Protein AF-A0A1C3P1G4-F1 (afdb_monomer)

pLDDT: mean 72.12, std 21.97, range [31.17, 97.31]

Structure (mmCIF, N/CA/C/O backbone):
data_AF-A0A1C3P1G4-F1
#
_entry.id   AF-A0A1C3P1G4-F1
#
loop_
_atom_site.group_PDB
_atom_site.id
_atom_site.type_symbol
_atom_site.label_atom_id
_atom_site.label_alt_id
_atom_site.label_comp_id
_atom_site.label_asym_id
_atom_site.label_entity_id
_atom_site.label_seq_id
_atom_site.pdbx_PDB_ins_code
_atom_site.Cartn_x
_atom_site.Cartn_y
_atom_site.Cartn_z
_atom_site.occupancy
_atom_site.B_iso_or_equiv
_atom_site.auth_seq_id
_atom_site.auth_comp_id
_atom_site.auth_asym_id
_atom_site.auth_atom_id
_atom_site.pdbx_PDB_model_num
ATOM 1 N N . MET A 1 1 ? 63.362 -55.216 -3.330 1.00 39.47 1 MET A N 1
ATOM 2 C CA . MET A 1 1 ? 64.063 -54.037 -3.881 1.00 39.47 1 MET A CA 1
ATOM 3 C C . MET A 1 1 ? 63.054 -52.915 -4.115 1.00 39.47 1 MET A C 1
ATOM 5 O O . MET A 1 1 ? 62.008 -53.195 -4.673 1.00 39.47 1 MET A O 1
ATOM 9 N N . ARG A 1 2 ? 63.385 -51.721 -3.595 1.00 35.19 2 ARG A N 1
ATOM 10 C CA . ARG A 1 2 ? 62.915 -50.330 -3.837 1.00 35.19 2 ARG A CA 1
ATOM 11 C C . ARG A 1 2 ? 61.659 -50.114 -4.724 1.00 35.19 2 ARG A C 1
ATOM 13 O O . ARG A 1 2 ? 61.660 -50.569 -5.854 1.00 35.19 2 ARG A O 1
ATOM 20 N N . TYR A 1 3 ? 60.538 -49.547 -4.252 1.00 33.91 3 TYR A N 1
ATOM 21 C CA . TYR A 1 3 ? 60.181 -48.158 -3.837 1.00 33.91 3 TYR A CA 1
ATOM 22 C C . TYR A 1 3 ? 59.764 -47.181 -4.973 1.00 33.91 3 TYR A C 1
ATOM 24 O O . TYR A 1 3 ? 60.516 -46.962 -5.913 1.00 33.91 3 TYR A O 1
ATOM 32 N N . VAL A 1 4 ? 58.628 -46.500 -4.715 1.00 37.19 4 VAL A N 1
ATOM 33 C CA . VAL A 1 4 ? 58.072 -45.222 -5.244 1.00 37.19 4 VAL A CA 1
ATOM 34 C C . VAL A 1 4 ? 57.130 -45.236 -6.462 1.00 37.19 4 VAL A C 1
ATOM 36 O O . VAL A 1 4 ? 57.542 -45.516 -7.579 1.00 37.19 4 VAL A O 1
ATOM 39 N N . GLY A 1 5 ? 55.902 -44.717 -6.251 1.00 31.17 5 GLY A N 1
ATOM 40 C CA . GLY A 1 5 ? 55.125 -44.063 -7.316 1.00 31.17 5 GLY A CA 1
ATOM 41 C C . GLY A 1 5 ? 53.633 -43.754 -7.071 1.00 31.17 5 GLY A C 1
ATOM 42 O O . GLY A 1 5 ? 52.819 -44.313 -7.782 1.00 31.17 5 GLY A O 1
ATOM 43 N N . ARG A 1 6 ? 53.300 -42.854 -6.118 1.00 36.88 6 ARG A N 1
ATOM 44 C CA . ARG A 1 6 ? 52.142 -41.895 -6.071 1.00 36.88 6 ARG A CA 1
ATOM 45 C C . ARG A 1 6 ? 50.734 -42.382 -6.511 1.00 36.88 6 ARG A C 1
ATOM 47 O O . ARG A 1 6 ? 50.498 -42.661 -7.672 1.00 36.88 6 ARG A O 1
ATOM 54 N N . VAL A 1 7 ? 49.741 -42.500 -5.618 1.00 36.53 7 VAL A N 1
ATOM 55 C CA . VAL A 1 7 ? 48.816 -41.441 -5.115 1.00 36.53 7 VAL A CA 1
ATOM 56 C C . VAL A 1 7 ? 48.240 -40.516 -6.203 1.00 36.53 7 VAL A C 1
ATOM 58 O O . VAL A 1 7 ? 48.926 -39.578 -6.593 1.00 36.53 7 VAL A O 1
ATOM 61 N N . LEU A 1 8 ? 46.962 -40.704 -6.586 1.00 32.34 8 LEU A N 1
ATOM 62 C CA . LEU A 1 8 ? 45.900 -39.675 -6.502 1.00 32.34 8 LEU A CA 1
ATOM 63 C C . LEU A 1 8 ? 44.522 -40.151 -7.011 1.00 32.34 8 LEU A C 1
ATOM 65 O O . LEU A 1 8 ? 44.404 -40.771 -8.060 1.00 32.34 8 LEU A O 1
ATOM 69 N N . ALA A 1 9 ? 43.506 -39.691 -6.275 1.00 33.59 9 ALA A N 1
ATOM 70 C CA . ALA A 1 9 ? 42.141 -39.358 -6.692 1.00 33.59 9 ALA A CA 1
ATOM 71 C C . ALA A 1 9 ? 41.097 -40.480 -6.847 1.00 33.59 9 ALA A C 1
ATOM 73 O O . ALA A 1 9 ? 40.854 -41.040 -7.912 1.00 33.59 9 ALA A O 1
ATOM 74 N N . ALA A 1 10 ? 40.352 -40.660 -5.754 1.00 35.69 10 ALA A N 1
ATOM 75 C CA . ALA A 1 10 ? 38.966 -41.094 -5.767 1.00 35.69 10 ALA A CA 1
ATOM 76 C C . ALA A 1 10 ? 38.063 -40.043 -6.443 1.00 35.69 10 ALA A C 1
ATOM 78 O O . ALA A 1 10 ? 38.115 -38.862 -6.104 1.00 35.69 10 ALA A O 1
ATOM 79 N N . ALA A 1 11 ? 37.176 -40.496 -7.329 1.00 35.72 11 ALA A N 1
ATOM 80 C CA . ALA A 1 11 ? 35.966 -39.780 -7.723 1.00 35.72 11 ALA A CA 1
ATOM 81 C C . ALA A 1 11 ? 34.843 -40.801 -7.961 1.00 35.72 11 ALA A C 1
ATOM 83 O O . ALA A 1 11 ? 34.596 -41.253 -9.077 1.00 35.72 11 ALA A O 1
ATOM 84 N N . ALA A 1 12 ? 34.175 -41.197 -6.877 1.00 35.56 12 ALA A N 1
ATOM 85 C CA . ALA A 1 12 ? 32.941 -41.970 -6.922 1.00 35.56 12 ALA A CA 1
ATOM 86 C C . ALA A 1 12 ? 31.783 -41.045 -7.337 1.00 35.56 12 ALA A C 1
ATOM 88 O O . ALA A 1 12 ? 31.160 -40.384 -6.508 1.00 35.56 12 ALA A O 1
ATOM 89 N N . GLY A 1 13 ? 31.519 -40.966 -8.641 1.00 33.62 13 GLY A N 1
ATOM 90 C CA . GLY A 1 13 ? 30.340 -40.309 -9.200 1.00 33.62 13 GLY A CA 1
ATOM 91 C C . GLY A 1 13 ? 29.171 -41.286 -9.299 1.00 33.62 13 GLY A C 1
ATOM 92 O O . GLY A 1 13 ? 29.120 -42.111 -10.207 1.00 33.62 13 GLY A O 1
ATOM 93 N N . VAL A 1 14 ? 28.224 -41.184 -8.366 1.00 41.72 14 VAL A N 1
ATOM 94 C CA . VAL A 1 14 ? 26.933 -41.891 -8.368 1.00 41.72 14 VAL A CA 1
ATOM 95 C C . VAL A 1 14 ? 26.131 -41.468 -9.605 1.00 41.72 14 VAL A C 1
ATOM 97 O O . VAL A 1 14 ? 25.480 -40.427 -9.610 1.00 41.72 14 VAL A O 1
ATOM 100 N N . GLY A 1 15 ? 26.213 -42.266 -10.672 1.00 35.97 15 GLY A N 1
ATOM 101 C CA . GLY A 1 15 ? 25.585 -41.979 -11.968 1.00 35.97 15 GLY A CA 1
ATOM 102 C C . GLY A 1 15 ? 24.688 -43.081 -12.541 1.00 35.97 15 GLY A C 1
ATOM 103 O O . GLY A 1 15 ? 24.162 -42.899 -13.630 1.00 35.97 15 GLY A O 1
ATOM 104 N N . ALA A 1 16 ? 24.470 -44.213 -11.861 1.00 36.12 16 ALA A N 1
ATOM 105 C CA . ALA A 1 16 ? 23.868 -45.387 -12.519 1.00 36.12 16 ALA A CA 1
ATOM 106 C C . ALA A 1 16 ? 22.812 -46.156 -11.695 1.00 36.12 16 ALA A C 1
ATOM 108 O O . ALA A 1 16 ? 22.614 -47.346 -11.905 1.00 36.12 16 ALA A O 1
ATOM 109 N N . GLY A 1 17 ? 22.119 -45.499 -10.756 1.00 32.50 17 GLY A N 1
ATOM 110 C CA . GLY A 1 17 ? 21.245 -46.180 -9.784 1.00 32.50 17 GLY A CA 1
ATOM 111 C C . GLY A 1 17 ? 19.723 -46.052 -9.951 1.00 32.50 17 GLY A C 1
ATOM 112 O O . GLY A 1 17 ? 19.011 -46.538 -9.082 1.00 32.50 17 GLY A O 1
ATOM 113 N N . VAL A 1 18 ? 19.187 -45.393 -10.991 1.00 40.47 18 VAL A N 1
ATOM 114 C CA . VAL A 1 18 ? 17.725 -45.107 -11.068 1.00 40.47 18 VAL A CA 1
ATOM 115 C C . VAL A 1 18 ? 17.006 -45.785 -12.247 1.00 40.47 18 VAL A C 1
ATOM 117 O O . VAL A 1 18 ? 15.780 -45.778 -12.310 1.00 40.47 18 VAL A O 1
ATOM 120 N N . VAL A 1 19 ? 17.712 -46.453 -13.165 1.00 42.59 19 VAL A N 1
ATOM 121 C CA . VAL A 1 19 ? 17.081 -46.942 -14.412 1.00 42.59 19 VAL A CA 1
ATOM 122 C C . VAL A 1 19 ? 16.554 -48.391 -14.340 1.00 42.59 19 VAL A C 1
ATOM 124 O O . VAL A 1 19 ? 15.746 -48.782 -15.173 1.00 42.59 19 VAL A O 1
ATOM 127 N N . ALA A 1 20 ? 16.879 -49.184 -13.315 1.00 35.16 20 ALA A N 1
ATOM 128 C CA . ALA A 1 20 ? 16.565 -50.626 -13.305 1.00 35.16 20 ALA A CA 1
ATOM 129 C C . ALA A 1 20 ? 15.409 -51.068 -12.374 1.00 35.16 20 ALA A C 1
ATOM 131 O O . ALA A 1 20 ? 15.357 -52.226 -11.975 1.00 35.16 20 ALA A O 1
ATOM 132 N N . GLY A 1 21 ? 14.475 -50.178 -12.011 1.00 34.69 21 GLY A N 1
ATOM 133 C CA . GLY A 1 21 ? 13.357 -50.503 -11.101 1.00 34.69 21 GLY A CA 1
ATOM 134 C C . GLY A 1 21 ? 11.951 -50.510 -11.718 1.00 34.69 21 GLY A C 1
ATOM 135 O O . GLY A 1 21 ? 10.983 -50.799 -11.020 1.00 34.69 21 GLY A O 1
ATOM 136 N N . LEU A 1 22 ? 11.798 -50.166 -13.002 1.00 38.91 22 LEU A N 1
ATOM 137 C CA . LEU A 1 22 ? 10.490 -49.819 -13.590 1.00 38.91 22 LEU A CA 1
ATOM 138 C C . LEU A 1 22 ? 9.849 -50.897 -14.477 1.00 38.91 22 LEU A C 1
ATOM 140 O O . LEU A 1 22 ? 8.812 -50.645 -15.087 1.00 38.91 22 LEU A O 1
ATOM 144 N N . LEU A 1 23 ? 10.409 -52.108 -14.527 1.00 46.19 23 LEU A N 1
ATOM 145 C CA . LEU A 1 23 ? 9.920 -53.178 -15.407 1.00 46.19 23 LEU A CA 1
ATOM 146 C C . LEU A 1 23 ? 9.542 -54.469 -14.670 1.00 46.19 23 LEU A C 1
ATOM 148 O O . LEU A 1 23 ? 9.856 -55.557 -15.133 1.00 46.19 23 LEU A O 1
ATOM 152 N N . ALA A 1 24 ? 8.810 -54.368 -13.556 1.00 48.16 24 ALA A N 1
ATOM 153 C CA . ALA A 1 24 ? 8.007 -55.487 -13.053 1.00 48.16 24 ALA A CA 1
ATOM 154 C C . ALA A 1 24 ? 6.978 -55.036 -12.000 1.00 48.16 24 ALA A C 1
ATOM 156 O O . ALA A 1 24 ? 7.352 -54.915 -10.838 1.00 48.16 24 ALA A O 1
ATOM 157 N N . ARG A 1 25 ? 5.696 -54.836 -12.383 1.00 43.91 25 ARG A N 1
ATOM 158 C CA . ARG A 1 25 ? 4.447 -55.217 -11.647 1.00 43.91 25 ARG A CA 1
ATOM 159 C C . ARG A 1 25 ? 3.172 -54.465 -12.119 1.00 43.91 25 ARG A C 1
ATOM 161 O O . ARG A 1 25 ? 3.282 -53.496 -12.861 1.00 43.91 25 ARG A O 1
ATOM 168 N N . PRO A 1 26 ? 1.952 -54.991 -11.839 1.00 39.44 26 PRO A N 1
ATOM 169 C CA . PRO A 1 26 ? 1.025 -55.405 -12.896 1.00 39.44 26 PRO A CA 1
ATOM 170 C C . PRO A 1 26 ? -0.224 -54.516 -13.099 1.00 39.44 26 PRO A C 1
ATOM 172 O O . PRO A 1 26 ? -0.504 -53.552 -12.391 1.00 39.44 26 PRO A O 1
ATOM 175 N N . ARG A 1 27 ? -1.005 -54.925 -14.105 1.00 47.16 27 ARG A N 1
ATOM 176 C CA . ARG A 1 27 ? -2.087 -54.272 -14.870 1.00 47.16 27 ARG A CA 1
ATOM 177 C C . ARG A 1 27 ? -3.351 -53.775 -14.123 1.00 47.16 27 ARG A C 1
ATOM 179 O O . ARG A 1 27 ? -4.397 -53.666 -14.756 1.00 47.16 27 ARG A O 1
ATOM 186 N N . ARG A 1 28 ? -3.308 -53.411 -12.834 1.00 44.16 28 ARG A N 1
ATOM 187 C CA . ARG A 1 28 ? -4.489 -52.864 -12.105 1.00 44.16 28 ARG A CA 1
ATOM 188 C C . ARG A 1 28 ? -4.490 -51.345 -11.867 1.00 44.16 28 ARG A C 1
ATOM 190 O O . ARG A 1 28 ? -5.451 -50.825 -11.312 1.00 44.16 28 ARG A O 1
ATOM 197 N N . ILE A 1 29 ? -3.496 -50.604 -12.363 1.00 42.16 29 ILE A N 1
ATOM 198 C CA . ILE A 1 29 ? -3.408 -49.134 -12.218 1.00 42.16 29 ILE A CA 1
ATOM 199 C C . ILE A 1 29 ? -3.533 -48.456 -13.593 1.00 42.16 29 ILE A C 1
ATOM 201 O O . ILE A 1 29 ? -2.647 -47.743 -14.046 1.00 42.16 29 ILE A O 1
ATOM 205 N N . ARG A 1 30 ? -4.633 -48.709 -14.315 1.00 44.31 30 ARG A N 1
ATOM 206 C CA . ARG A 1 30 ? -4.949 -48.003 -15.579 1.00 44.31 30 ARG A CA 1
ATOM 207 C C . ARG A 1 30 ? -6.133 -47.031 -15.485 1.00 44.31 30 ARG A C 1
ATOM 209 O O . ARG A 1 30 ? -6.437 -46.370 -16.465 1.00 44.31 30 ARG A O 1
ATOM 216 N N . ARG A 1 31 ? -6.746 -46.858 -14.305 1.00 44.47 31 ARG A N 1
ATOM 217 C CA . ARG A 1 31 ? -7.828 -45.871 -14.066 1.00 44.47 31 ARG A CA 1
ATOM 218 C C . ARG A 1 31 ? -7.414 -44.615 -13.276 1.00 44.47 31 ARG A C 1
ATOM 220 O O . ARG A 1 31 ? -8.273 -43.859 -12.846 1.00 44.47 31 ARG A O 1
ATOM 227 N N . ARG A 1 32 ? -6.115 -44.340 -13.099 1.00 39.25 32 ARG A N 1
ATOM 228 C CA . ARG A 1 32 ? -5.620 -43.118 -12.418 1.00 39.25 32 ARG A CA 1
ATOM 229 C C . ARG A 1 32 ? -4.477 -42.409 -13.158 1.00 39.25 32 ARG A C 1
ATOM 231 O O . ARG A 1 32 ? -3.547 -41.911 -12.539 1.00 39.25 32 ARG A O 1
ATOM 238 N N . ILE A 1 33 ? -4.551 -42.328 -14.487 1.00 42.44 33 ILE A N 1
ATOM 239 C CA . ILE A 1 33 ? -3.657 -41.470 -15.293 1.00 42.44 33 ILE A CA 1
ATOM 240 C C . ILE A 1 33 ? -4.510 -40.549 -16.179 1.00 42.44 33 ILE A C 1
ATOM 242 O O . ILE A 1 33 ? -4.373 -40.505 -17.392 1.00 42.44 33 ILE A O 1
ATOM 246 N N . GLY A 1 34 ? -5.445 -39.842 -15.540 1.00 46.41 34 GLY A N 1
ATOM 247 C CA . GLY A 1 34 ? -6.190 -38.719 -16.125 1.00 46.41 34 GLY A CA 1
ATOM 248 C C . GLY A 1 34 ? -5.927 -37.380 -15.423 1.00 46.41 34 GLY A C 1
ATOM 249 O O . GLY A 1 34 ? -6.443 -36.361 -15.848 1.00 46.41 34 GLY A O 1
ATOM 250 N N . LEU A 1 35 ? -5.115 -37.351 -14.357 1.00 44.84 35 LEU A N 1
ATOM 251 C CA . LEU A 1 35 ? -4.942 -36.171 -13.491 1.00 44.84 35 LEU A CA 1
ATOM 252 C C . LEU A 1 35 ? -3.477 -35.925 -13.094 1.00 44.84 35 LEU A C 1
ATOM 254 O O . LEU A 1 35 ? -3.173 -35.563 -11.959 1.00 44.84 35 LEU A O 1
ATOM 258 N N . VAL A 1 36 ? -2.540 -36.140 -14.022 1.00 42.06 36 VAL A N 1
ATOM 259 C CA . VAL A 1 36 ? -1.112 -35.808 -13.810 1.00 42.06 36 VAL A CA 1
ATOM 260 C C . VAL A 1 36 ? -0.557 -34.872 -14.896 1.00 42.06 36 VAL A C 1
ATOM 262 O O . VAL A 1 36 ? 0.594 -34.454 -14.823 1.00 42.06 36 VAL A O 1
ATOM 265 N N . ARG A 1 37 ? -1.379 -34.421 -15.856 1.00 39.34 37 ARG A N 1
ATOM 266 C CA . ARG A 1 37 ? -0.927 -33.493 -16.910 1.00 39.34 37 ARG A CA 1
ATOM 267 C C . ARG A 1 37 ? -1.043 -32.001 -16.556 1.00 39.34 37 ARG A C 1
ATOM 269 O O . ARG A 1 37 ? -0.372 -31.194 -17.181 1.00 39.34 37 ARG A O 1
ATOM 276 N N . GLU A 1 38 ? -1.752 -31.642 -15.484 1.00 41.12 38 GLU A N 1
ATOM 277 C CA . GLU A 1 38 ? -1.891 -30.239 -15.032 1.00 41.12 38 GLU A CA 1
ATOM 278 C C . GLU A 1 38 ? -1.126 -29.890 -13.746 1.00 41.12 38 GLU A C 1
ATOM 280 O O . GLU A 1 38 ? -1.119 -28.741 -13.305 1.00 41.12 38 GLU A O 1
ATOM 285 N N . ARG A 1 39 ? -0.413 -30.846 -13.138 1.00 38.09 39 ARG A N 1
ATOM 286 C CA . ARG A 1 39 ? 0.228 -30.633 -11.825 1.00 38.09 39 ARG A CA 1
ATOM 287 C C . ARG A 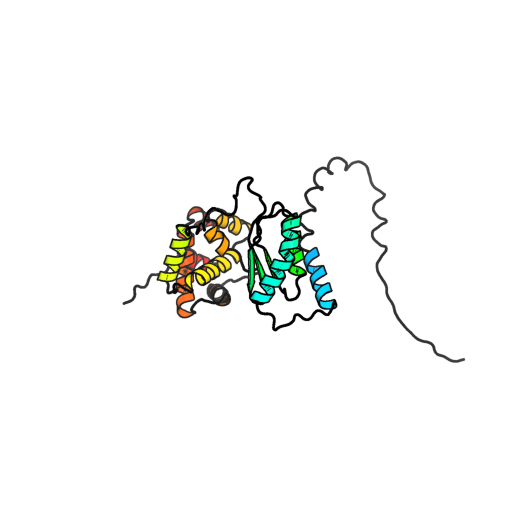1 39 ? 1.753 -30.452 -11.866 1.00 38.09 39 ARG A C 1
ATOM 289 O O . ARG A 1 39 ? 2.366 -30.245 -10.823 1.00 38.09 39 ARG A O 1
ATOM 296 N N . VAL A 1 40 ? 2.368 -30.433 -13.054 1.00 39.53 40 VAL A N 1
ATOM 297 C CA . VAL A 1 40 ? 3.827 -30.225 -13.225 1.00 39.53 40 VAL A CA 1
ATOM 298 C C . VAL A 1 40 ? 4.186 -28.805 -13.712 1.00 39.53 40 VAL A C 1
ATOM 300 O O . VAL A 1 40 ? 5.313 -28.354 -13.516 1.00 39.53 40 VAL A O 1
ATOM 303 N N . GLY A 1 41 ? 3.223 -28.018 -14.210 1.00 36.78 41 GLY A N 1
ATOM 304 C CA . GLY A 1 41 ? 3.466 -26.647 -14.701 1.00 36.78 41 GLY A CA 1
ATOM 305 C C . GLY A 1 41 ? 3.740 -25.582 -13.624 1.00 36.78 41 GLY A C 1
ATOM 306 O O . GLY A 1 41 ? 4.216 -24.492 -13.936 1.00 36.78 41 GLY A O 1
ATOM 307 N N . ARG A 1 42 ? 3.481 -25.872 -12.339 1.00 42.47 42 ARG A N 1
ATOM 308 C CA . ARG A 1 42 ? 3.586 -24.872 -11.253 1.00 42.47 42 ARG A CA 1
ATOM 309 C C . ARG A 1 42 ? 4.835 -24.988 -10.376 1.00 42.47 42 ARG A C 1
ATOM 311 O O . ARG A 1 42 ? 5.100 -24.075 -9.605 1.00 42.47 42 ARG A O 1
ATOM 318 N N . ARG A 1 43 ? 5.647 -26.047 -10.506 1.00 36.25 43 ARG A N 1
ATOM 319 C CA . ARG A 1 43 ? 6.805 -26.279 -9.611 1.00 36.25 43 ARG A CA 1
ATOM 320 C C . ARG A 1 43 ? 8.185 -26.064 -10.247 1.00 36.25 43 ARG A C 1
ATOM 322 O O . ARG A 1 43 ? 9.177 -26.035 -9.529 1.00 36.25 43 ARG A O 1
ATOM 329 N N . PHE A 1 44 ? 8.261 -25.824 -11.559 1.00 37.00 44 PHE A N 1
ATOM 330 C CA . PHE A 1 44 ? 9.536 -25.610 -12.268 1.00 37.00 44 PHE A CA 1
ATOM 331 C C . PHE A 1 44 ? 9.959 -24.139 -12.447 1.00 37.00 44 PHE A C 1
ATOM 333 O O . PHE A 1 44 ? 11.107 -23.883 -12.814 1.00 37.00 44 PHE A O 1
ATOM 340 N N . ARG A 1 45 ? 9.097 -23.157 -12.135 1.00 45.69 45 ARG A N 1
ATOM 341 C CA . ARG A 1 45 ? 9.432 -21.723 -12.289 1.00 45.69 45 ARG A CA 1
ATOM 342 C C . ARG A 1 45 ? 10.324 -21.156 -11.175 1.00 45.69 45 ARG A C 1
ATOM 344 O O . ARG A 1 45 ? 11.045 -20.198 -11.413 1.00 45.69 45 ARG A O 1
ATOM 351 N N . TYR A 1 46 ? 10.383 -21.799 -10.008 1.00 35.56 46 TYR A N 1
ATOM 352 C CA . TYR A 1 46 ? 11.209 -21.333 -8.883 1.00 35.56 46 TYR A CA 1
ATOM 353 C C . TYR A 1 46 ? 12.654 -21.876 -8.902 1.00 35.56 46 TYR A C 1
ATOM 355 O O . TYR A 1 46 ? 13.576 -21.239 -8.400 1.00 35.56 46 TYR A O 1
ATOM 363 N N . LEU A 1 47 ? 12.892 -23.031 -9.535 1.00 37.47 47 LEU A N 1
ATOM 364 C CA . LEU A 1 47 ? 14.219 -23.665 -9.574 1.00 37.47 47 LEU A CA 1
ATOM 365 C C . LEU A 1 47 ? 15.082 -23.241 -10.774 1.00 37.47 47 LEU A C 1
ATOM 367 O O . LEU A 1 47 ? 16.306 -23.341 -10.707 1.00 37.47 47 LEU A O 1
ATOM 371 N N . ARG A 1 48 ? 14.488 -22.704 -11.850 1.00 41.19 48 ARG A N 1
ATOM 372 C CA . ARG A 1 48 ? 15.239 -22.345 -13.070 1.00 41.19 48 ARG A CA 1
ATOM 373 C C . ARG A 1 48 ? 15.917 -20.967 -13.005 1.00 41.19 48 ARG A C 1
ATOM 375 O O . ARG A 1 48 ? 16.975 -20.799 -13.607 1.00 41.19 48 ARG A O 1
ATOM 382 N N . GLY A 1 49 ? 15.381 -20.020 -12.227 1.00 38.22 49 GLY A N 1
ATOM 383 C CA . GLY A 1 49 ? 16.000 -18.701 -12.007 1.00 38.22 49 GLY A CA 1
ATOM 384 C C . GLY A 1 49 ? 17.233 -18.744 -11.091 1.00 38.22 49 GLY A C 1
ATOM 385 O O . GLY A 1 49 ? 18.200 -18.013 -11.302 1.00 38.22 49 GLY A O 1
ATOM 386 N N . ARG A 1 50 ? 17.256 -19.672 -10.121 1.00 41.19 50 ARG A N 1
ATOM 387 C CA . ARG A 1 50 ? 18.360 -19.822 -9.153 1.00 41.19 50 ARG A CA 1
ATOM 388 C C . ARG A 1 50 ? 19.628 -20.434 -9.768 1.00 41.19 50 ARG A C 1
ATOM 390 O O . ARG A 1 50 ? 20.722 -20.154 -9.296 1.00 41.19 50 ARG A O 1
ATOM 397 N N . LEU A 1 51 ? 19.498 -21.202 -10.854 1.00 41.09 51 LEU A N 1
ATOM 398 C CA . LEU A 1 51 ? 20.622 -21.874 -11.526 1.00 41.09 51 LEU A CA 1
ATOM 399 C C . LEU A 1 51 ? 21.307 -21.042 -12.630 1.00 41.09 51 LEU A C 1
ATOM 401 O O . LEU A 1 51 ? 22.357 -21.448 -13.121 1.00 41.09 51 LEU A O 1
ATOM 405 N N . ARG A 1 52 ? 20.782 -19.865 -13.009 1.00 48.69 52 ARG A N 1
ATOM 406 C CA . ARG A 1 52 ? 21.433 -18.981 -14.007 1.00 48.69 52 ARG A CA 1
ATOM 407 C C . ARG A 1 52 ? 22.133 -17.757 -13.416 1.00 48.69 52 ARG A C 1
ATOM 409 O O . ARG A 1 52 ? 23.163 -17.362 -13.951 1.00 48.69 52 ARG A O 1
ATOM 416 N N . GLY A 1 53 ? 21.693 -17.254 -12.259 1.00 39.47 53 GLY A N 1
ATOM 417 C CA . GLY A 1 53 ? 22.424 -16.212 -11.515 1.00 39.47 53 GLY A CA 1
ATOM 418 C C . GLY A 1 53 ? 23.789 -16.668 -10.970 1.00 39.47 53 GLY A C 1
ATOM 419 O O . GLY A 1 53 ? 24.645 -15.842 -10.666 1.00 39.47 53 GLY A O 1
ATOM 420 N N . VAL A 1 54 ? 24.016 -17.984 -10.879 1.00 47.56 54 VAL A N 1
ATOM 421 C CA . VAL A 1 54 ? 25.329 -18.577 -10.567 1.00 47.56 54 VAL A CA 1
ATOM 422 C C . VAL A 1 54 ? 26.242 -18.573 -11.799 1.00 47.56 54 VAL A C 1
ATOM 424 O O . VAL A 1 54 ? 27.438 -18.345 -11.674 1.00 47.56 54 VAL A O 1
ATOM 427 N N . ARG A 1 55 ? 25.682 -18.732 -13.007 1.00 44.41 55 ARG A N 1
ATOM 428 C CA . ARG A 1 55 ? 26.449 -18.696 -14.262 1.00 44.41 55 ARG A CA 1
ATOM 429 C C . ARG A 1 55 ? 26.950 -17.292 -14.614 1.00 44.41 55 ARG A C 1
ATOM 431 O O . ARG A 1 55 ? 28.050 -17.183 -15.135 1.00 44.41 55 ARG A O 1
ATOM 438 N N . TYR A 1 56 ? 26.202 -16.239 -14.275 1.00 40.62 56 TYR A N 1
ATOM 439 C CA . TYR A 1 56 ? 26.654 -14.853 -14.473 1.00 40.62 56 TYR A CA 1
ATOM 440 C C . TYR A 1 56 ? 27.760 -14.453 -13.476 1.00 40.62 56 TYR A C 1
ATOM 442 O O . TYR A 1 56 ? 28.734 -13.814 -13.856 1.00 40.62 56 TYR A O 1
ATOM 450 N N . ARG A 1 57 ? 27.689 -14.945 -12.225 1.00 48.50 57 ARG A N 1
ATOM 451 C CA . ARG A 1 57 ? 28.751 -14.774 -11.210 1.00 48.50 57 ARG A CA 1
ATOM 452 C C . ARG A 1 57 ? 30.048 -15.527 -11.521 1.00 48.50 57 ARG A C 1
ATOM 454 O O . ARG A 1 57 ? 31.097 -15.138 -11.029 1.00 48.50 57 ARG A O 1
ATOM 461 N N . LEU A 1 58 ? 29.982 -16.575 -12.341 1.00 47.16 58 LEU A N 1
ATOM 462 C CA . LEU A 1 58 ? 31.154 -17.322 -12.811 1.00 47.16 58 LEU A CA 1
ATOM 463 C C . LEU A 1 58 ? 31.700 -16.803 -14.156 1.00 47.16 58 LEU A C 1
ATOM 465 O O . LEU A 1 58 ? 32.757 -17.250 -14.583 1.00 47.16 58 LEU A O 1
ATOM 469 N N . GLY A 1 59 ? 30.997 -15.876 -14.820 1.00 50.00 59 GLY A N 1
ATOM 470 C CA . GLY A 1 59 ? 31.327 -15.380 -16.162 1.00 50.00 59 GLY A CA 1
ATOM 471 C C . GLY A 1 59 ? 32.080 -14.046 -16.225 1.00 50.00 59 GLY A C 1
ATOM 472 O O . GLY A 1 59 ? 32.341 -13.573 -17.324 1.00 50.00 59 GLY A O 1
ATOM 473 N N . GLY A 1 60 ? 32.425 -13.427 -15.091 1.00 41.97 60 GLY A N 1
ATOM 474 C CA . GLY A 1 60 ? 33.371 -12.300 -15.059 1.00 41.97 60 GLY A CA 1
ATOM 475 C C . GLY A 1 60 ? 32.864 -10.931 -15.540 1.00 41.97 60 GLY A C 1
ATOM 476 O O . GLY A 1 60 ? 33.678 -10.041 -15.759 1.00 41.97 60 GLY A O 1
ATOM 477 N N . GLY A 1 61 ? 31.554 -10.712 -15.674 1.00 47.06 61 GLY A N 1
ATOM 478 C CA . GLY A 1 61 ? 31.014 -9.383 -15.982 1.00 47.06 61 GLY A CA 1
ATOM 479 C C . GLY A 1 61 ? 30.839 -8.541 -14.719 1.00 47.06 61 GLY A C 1
ATOM 480 O O . GLY A 1 61 ? 29.776 -8.602 -14.102 1.00 47.06 61 GLY A O 1
ATOM 481 N N . ARG A 1 62 ? 31.860 -7.773 -14.314 1.00 48.22 62 ARG A N 1
ATOM 482 C CA . ARG A 1 62 ? 31.659 -6.672 -13.357 1.00 48.22 62 ARG A CA 1
ATOM 483 C C . ARG A 1 62 ? 30.798 -5.593 -14.043 1.00 48.22 62 ARG A C 1
ATOM 485 O O . ARG A 1 62 ? 31.157 -5.202 -15.153 1.00 48.22 62 ARG A O 1
ATOM 492 N N . PRO A 1 63 ? 29.672 -5.158 -13.448 1.00 54.25 63 PRO A N 1
ATOM 493 C CA . PRO A 1 63 ? 28.940 -3.985 -13.916 1.00 54.25 63 PRO A CA 1
ATOM 494 C C . PRO A 1 63 ? 29.849 -2.759 -13.832 1.00 54.25 63 PRO A C 1
ATOM 496 O O . PRO A 1 63 ? 30.685 -2.677 -12.934 1.00 54.25 63 PRO A O 1
ATOM 499 N N . ASP A 1 64 ? 29.689 -1.840 -14.774 1.00 57.84 64 ASP A N 1
ATOM 500 C CA . ASP A 1 64 ? 30.308 -0.523 -14.704 1.00 57.84 64 ASP A CA 1
ATOM 501 C C . ASP A 1 64 ? 29.530 0.305 -13.660 1.00 57.84 64 ASP A C 1
ATOM 503 O O . ASP A 1 64 ? 28.338 0.553 -13.880 1.00 57.84 64 ASP A O 1
ATOM 507 N N . PRO A 1 65 ? 30.131 0.631 -12.498 1.00 59.34 65 PRO A N 1
ATOM 508 C CA . PRO A 1 65 ? 29.439 1.284 -11.387 1.00 59.34 65 PRO A CA 1
ATOM 509 C C . PRO A 1 65 ? 29.057 2.743 -11.678 1.00 59.34 65 PRO A C 1
ATOM 511 O O . PRO A 1 65 ? 28.303 3.322 -10.905 1.00 59.34 65 PRO A O 1
ATOM 514 N N . ASP A 1 66 ? 29.535 3.319 -12.786 1.00 60.78 66 ASP A N 1
ATOM 515 C CA . ASP A 1 66 ? 29.330 4.733 -13.125 1.00 60.78 66 ASP A CA 1
ATOM 516 C C . ASP A 1 66 ? 28.170 4.971 -14.116 1.00 60.78 66 ASP A C 1
ATOM 518 O O . ASP A 1 66 ? 27.975 6.082 -14.614 1.00 60.78 66 ASP A O 1
ATOM 522 N N . VAL A 1 67 ? 27.372 3.945 -14.438 1.00 75.00 67 VAL A N 1
ATOM 523 C CA . VAL A 1 67 ? 26.231 4.104 -15.356 1.00 75.00 67 VAL A CA 1
ATOM 524 C C . VAL A 1 67 ? 25.035 4.696 -14.616 1.00 75.00 67 VAL A C 1
ATOM 526 O O . VAL A 1 67 ? 24.420 4.029 -13.790 1.00 75.00 67 VAL A O 1
ATOM 529 N N . THR A 1 68 ? 24.661 5.924 -14.976 1.00 79.44 68 THR A N 1
ATOM 530 C CA . THR A 1 68 ? 23.461 6.584 -14.450 1.00 79.44 68 THR A CA 1
ATOM 531 C C . THR A 1 68 ? 22.180 5.861 -14.870 1.00 79.44 68 THR A C 1
ATOM 533 O O . THR A 1 68 ? 22.109 5.225 -15.930 1.00 79.44 68 THR A O 1
ATOM 536 N N . ASP A 1 69 ? 21.137 5.987 -14.050 1.00 81.06 69 ASP A N 1
ATOM 537 C CA . ASP A 1 69 ? 19.852 5.322 -14.279 1.00 81.06 69 ASP A CA 1
ATOM 538 C C . ASP A 1 69 ? 19.224 5.698 -15.633 1.00 81.06 69 ASP A C 1
ATOM 540 O O . ASP A 1 69 ? 18.671 4.832 -16.309 1.00 81.06 69 ASP A O 1
ATOM 544 N N . ASP A 1 70 ? 19.395 6.933 -16.109 1.00 80.06 70 ASP A N 1
ATOM 545 C CA . ASP A 1 70 ? 18.895 7.356 -17.425 1.00 80.06 70 ASP A CA 1
ATOM 546 C C . ASP A 1 70 ? 19.569 6.603 -18.579 1.00 80.06 70 ASP A C 1
ATOM 548 O O . ASP A 1 70 ? 18.898 6.088 -19.479 1.00 80.06 70 ASP A O 1
ATOM 552 N N . VAL A 1 71 ? 20.898 6.460 -18.526 1.00 87.25 71 VAL A N 1
ATOM 553 C CA . VAL A 1 71 ? 21.671 5.717 -19.535 1.00 87.25 71 VAL A CA 1
ATOM 554 C C . VAL A 1 71 ? 21.298 4.238 -19.506 1.00 87.25 71 VAL A C 1
ATOM 556 O O . VAL A 1 71 ? 21.190 3.587 -20.553 1.00 87.25 71 VAL A O 1
ATOM 559 N N . LEU A 1 72 ? 21.079 3.691 -18.310 1.00 86.75 72 LEU A N 1
ATOM 560 C CA . LEU A 1 72 ? 20.636 2.317 -18.151 1.00 86.75 72 LEU A CA 1
ATOM 561 C C . LEU A 1 72 ? 19.219 2.116 -18.706 1.00 86.75 72 LEU A C 1
ATOM 563 O O . LEU A 1 72 ? 18.986 1.159 -19.451 1.00 86.75 72 LEU A O 1
ATOM 567 N N . ALA A 1 73 ? 18.293 3.029 -18.406 1.00 88.50 73 ALA A N 1
ATOM 568 C CA . ALA A 1 73 ? 16.931 3.008 -18.920 1.00 88.50 73 ALA A CA 1
ATOM 569 C C . ALA A 1 73 ? 16.914 3.083 -20.452 1.00 88.50 73 ALA A C 1
ATOM 571 O O . ALA A 1 73 ? 16.227 2.286 -21.091 1.00 88.50 73 ALA A O 1
ATOM 572 N N . ASP A 1 74 ? 17.719 3.953 -21.061 1.00 89.94 74 ASP A N 1
ATOM 573 C CA . ASP A 1 74 ? 17.815 4.073 -22.518 1.00 89.94 74 ASP A CA 1
ATOM 574 C C . ASP A 1 74 ? 18.408 2.830 -23.180 1.00 89.94 74 ASP A C 1
ATOM 576 O O . ASP A 1 74 ? 17.903 2.359 -24.207 1.00 89.94 74 ASP A O 1
ATOM 580 N N . ARG A 1 75 ? 19.423 2.218 -22.563 1.00 91.12 75 ARG A N 1
ATOM 581 C CA . ARG A 1 75 ? 19.986 0.949 -23.039 1.00 91.12 75 ARG A CA 1
ATOM 582 C C . ARG A 1 75 ? 18.937 -0.164 -23.017 1.00 91.12 75 ARG A C 1
ATOM 584 O O . ARG A 1 75 ? 18.834 -0.941 -23.971 1.00 91.12 75 ARG A O 1
ATOM 591 N N . VAL A 1 76 ? 18.128 -0.216 -21.960 1.00 90.94 76 VAL A N 1
ATOM 592 C CA . VAL A 1 76 ? 17.028 -1.176 -21.831 1.00 90.94 76 VAL A CA 1
ATOM 593 C C . VAL A 1 76 ? 15.916 -0.887 -22.837 1.00 90.94 76 VAL A C 1
ATOM 595 O O . VAL A 1 76 ? 15.471 -1.815 -23.511 1.00 90.94 76 VAL A O 1
ATOM 598 N N . ARG A 1 77 ? 15.500 0.372 -23.014 1.00 90.88 77 ARG A N 1
ATOM 599 C CA . ARG A 1 77 ? 14.492 0.773 -24.014 1.00 90.88 77 ARG A CA 1
ATOM 600 C C . ARG A 1 77 ? 14.927 0.394 -25.426 1.00 90.88 77 ARG A C 1
ATOM 602 O O . ARG A 1 77 ? 14.147 -0.202 -26.167 1.00 90.88 77 ARG A O 1
ATOM 609 N N . SER A 1 78 ? 16.186 0.657 -25.775 1.00 91.12 78 SER A N 1
ATOM 610 C CA . SER A 1 78 ? 16.775 0.271 -27.063 1.00 91.12 78 SER A CA 1
ATOM 611 C C . SER A 1 78 ? 16.723 -1.247 -27.277 1.00 91.12 78 SER A C 1
ATOM 613 O O . SER A 1 78 ? 16.292 -1.732 -28.330 1.00 91.12 78 SER A O 1
ATOM 615 N N . ARG A 1 79 ? 17.063 -2.028 -26.243 1.00 89.75 79 ARG A N 1
ATOM 616 C CA . ARG A 1 79 ? 16.997 -3.494 -26.293 1.00 89.75 79 ARG A CA 1
ATOM 617 C C . ARG A 1 79 ? 15.562 -3.998 -26.442 1.00 89.75 79 ARG A C 1
ATOM 619 O O . ARG A 1 79 ? 15.301 -4.860 -27.290 1.00 89.75 79 ARG A O 1
ATOM 626 N N . LEU A 1 80 ? 14.642 -3.444 -25.656 1.00 89.25 80 LEU A N 1
ATOM 627 C CA . LEU A 1 80 ? 13.232 -3.814 -25.660 1.00 89.25 80 LEU A CA 1
ATOM 628 C C . LEU A 1 80 ? 12.537 -3.447 -26.963 1.00 89.25 80 LEU A C 1
ATOM 630 O O . LEU A 1 80 ? 11.746 -4.251 -27.433 1.00 89.25 80 LEU A O 1
ATOM 634 N N . GLY A 1 81 ? 12.892 -2.342 -27.621 1.00 86.12 81 GLY A N 1
ATOM 635 C CA . GLY A 1 81 ? 12.280 -1.940 -28.892 1.00 86.12 81 GLY A CA 1
ATOM 636 C C . GLY A 1 81 ? 12.390 -2.983 -30.017 1.00 86.12 81 GLY A C 1
ATOM 637 O O . GLY A 1 81 ? 11.574 -3.002 -30.938 1.00 86.12 81 GLY A O 1
ATOM 638 N N . SER A 1 82 ? 13.386 -3.875 -29.970 1.00 85.38 82 SER A N 1
ATOM 639 C CA . SER A 1 82 ? 13.497 -5.016 -30.900 1.00 85.38 82 SER A CA 1
ATOM 640 C C . SER A 1 82 ? 12.623 -6.211 -30.501 1.00 85.38 82 SER A C 1
ATOM 642 O O . SER A 1 82 ? 12.206 -7.007 -31.338 1.00 85.38 82 SER A O 1
ATOM 644 N N . VAL A 1 83 ? 12.364 -6.367 -29.208 1.00 85.19 83 VAL A N 1
ATOM 645 C CA . VAL A 1 83 ? 11.597 -7.474 -28.638 1.00 85.19 83 VAL A CA 1
ATOM 646 C C . VAL A 1 83 ? 10.115 -7.161 -28.725 1.00 85.19 83 VAL A C 1
ATOM 648 O O . VAL A 1 83 ? 9.367 -7.992 -29.222 1.00 85.19 83 VAL A O 1
ATOM 651 N N . THR A 1 84 ? 9.718 -5.945 -28.358 1.00 82.81 84 THR A N 1
ATOM 652 C CA . THR A 1 84 ? 8.326 -5.501 -28.394 1.00 82.81 84 THR A CA 1
ATOM 653 C C . THR A 1 84 ? 7.767 -5.508 -29.811 1.00 82.81 84 THR A C 1
ATOM 655 O O . THR A 1 84 ? 6.699 -6.062 -30.028 1.00 82.81 84 THR A O 1
ATOM 658 N N . ARG A 1 85 ? 8.539 -5.038 -30.805 1.00 83.81 85 ARG A N 1
ATOM 659 C CA . ARG A 1 85 ? 8.160 -5.121 -32.231 1.00 83.81 85 ARG A CA 1
ATOM 660 C C . ARG A 1 85 ? 7.983 -6.547 -32.752 1.00 83.81 85 ARG A C 1
ATOM 662 O O . ARG A 1 85 ? 7.177 -6.762 -33.642 1.00 83.81 85 ARG A O 1
ATOM 669 N N . ARG A 1 86 ? 8.761 -7.514 -32.251 1.00 83.12 86 ARG A N 1
ATOM 670 C CA . ARG A 1 86 ? 8.646 -8.922 -32.681 1.00 83.12 86 ARG A CA 1
ATOM 671 C C . ARG A 1 86 ? 7.466 -9.636 -32.035 1.00 83.12 86 ARG A C 1
ATOM 673 O O . ARG A 1 86 ? 6.958 -10.580 -32.622 1.00 83.12 86 ARG A O 1
ATOM 680 N N . LEU A 1 87 ? 7.107 -9.228 -30.822 1.00 78.19 87 LEU A N 1
ATOM 681 C CA . LEU A 1 87 ? 6.006 -9.804 -30.053 1.00 78.19 87 LEU A CA 1
ATOM 682 C C . LEU A 1 87 ? 4.685 -9.052 -30.261 1.00 78.19 87 LEU A C 1
ATOM 684 O O . LEU A 1 87 ? 3.682 -9.462 -29.696 1.00 78.19 87 LEU A O 1
ATOM 688 N N . ASP A 1 88 ? 4.702 -7.963 -31.037 1.00 76.81 88 ASP A N 1
ATOM 689 C CA . ASP A 1 88 ? 3.561 -7.070 -31.271 1.00 76.81 88 ASP A CA 1
ATOM 690 C C . ASP A 1 88 ? 2.863 -6.621 -29.971 1.00 76.81 88 ASP A C 1
ATOM 692 O O . ASP A 1 88 ? 1.642 -6.537 -29.874 1.00 76.81 88 ASP A O 1
ATOM 696 N N . VAL A 1 89 ? 3.658 -6.373 -28.925 1.00 72.56 89 VAL A N 1
ATOM 697 C CA . VAL A 1 89 ? 3.150 -5.945 -27.612 1.00 72.56 89 VAL A CA 1
ATOM 698 C C . VAL A 1 89 ? 3.085 -4.418 -27.522 1.00 72.56 89 VAL A C 1
ATOM 700 O O . VAL A 1 89 ? 3.955 -3.737 -28.088 1.00 72.56 89 VAL A O 1
ATOM 703 N N . PRO A 1 90 ? 2.107 -3.858 -26.780 1.00 67.56 90 PRO A N 1
ATOM 704 C CA . PRO A 1 90 ? 2.040 -2.425 -26.527 1.00 67.56 90 PRO A CA 1
ATOM 705 C C . PRO A 1 90 ? 3.309 -1.924 -25.818 1.00 67.56 90 PRO A C 1
ATOM 707 O O . PRO A 1 90 ? 4.131 -2.695 -25.309 1.00 67.56 90 PRO A O 1
ATOM 710 N N . ARG A 1 91 ? 3.527 -0.602 -25.843 1.00 72.56 91 ARG A N 1
ATOM 711 C CA . ARG A 1 91 ? 4.760 0.0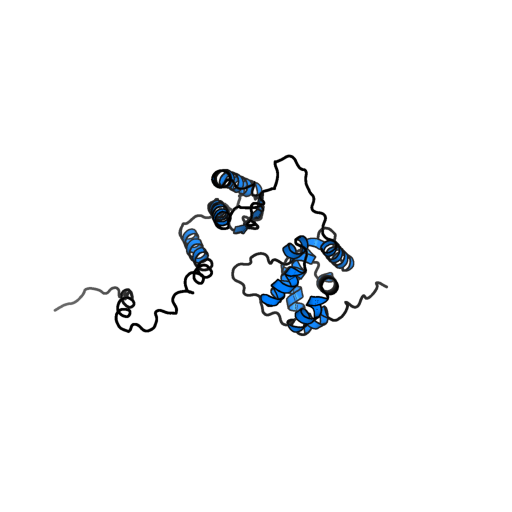06 -25.321 1.00 72.56 91 ARG A CA 1
ATOM 712 C C . ARG A 1 91 ? 4.920 -0.294 -23.828 1.00 72.56 91 ARG A C 1
ATOM 714 O O . ARG A 1 91 ? 4.259 0.310 -22.995 1.00 72.56 91 ARG A O 1
ATOM 721 N N . VAL A 1 92 ? 5.871 -1.169 -23.512 1.00 85.44 92 VAL A N 1
ATOM 722 C CA . VAL A 1 92 ? 6.338 -1.411 -22.145 1.00 85.44 92 VAL A CA 1
ATOM 723 C C . VAL A 1 92 ? 7.080 -0.172 -21.644 1.00 85.44 92 VAL A C 1
ATOM 725 O O . VAL A 1 92 ? 8.078 0.245 -22.241 1.00 85.44 92 VAL A O 1
ATOM 728 N N . HIS A 1 93 ? 6.602 0.411 -20.549 1.00 88.50 93 HIS A N 1
ATOM 729 C CA . HIS A 1 93 ? 7.278 1.498 -19.858 1.00 88.50 93 HIS A CA 1
ATOM 730 C C . HIS A 1 93 ? 8.435 0.953 -19.018 1.00 88.50 93 HIS A C 1
ATOM 732 O O . HIS A 1 93 ? 8.327 -0.098 -18.384 1.00 88.50 93 HIS A O 1
ATOM 738 N N . VAL A 1 94 ? 9.551 1.682 -19.035 1.00 91.25 94 VAL A N 1
ATOM 739 C CA . VAL A 1 94 ? 10.810 1.293 -18.398 1.00 91.25 94 VAL A CA 1
ATOM 740 C C . VAL A 1 94 ? 11.298 2.443 -17.536 1.00 91.25 94 VAL A C 1
ATOM 742 O O . VAL A 1 94 ? 11.585 3.530 -18.054 1.00 91.25 94 VAL A O 1
ATOM 745 N N . THR A 1 95 ? 11.470 2.156 -16.254 1.00 87.25 95 THR A N 1
ATOM 746 C CA . THR A 1 95 ? 12.126 3.035 -15.284 1.00 87.25 95 THR A CA 1
ATOM 747 C C . THR A 1 95 ? 13.348 2.311 -14.732 1.00 87.25 95 THR A C 1
ATOM 749 O O . THR A 1 95 ? 13.293 1.101 -14.512 1.00 87.25 95 THR A O 1
ATOM 752 N N . ALA A 1 96 ? 14.452 3.021 -14.527 1.00 88.75 96 ALA A N 1
ATOM 753 C CA . ALA A 1 96 ? 15.636 2.489 -13.866 1.00 88.75 96 ALA A CA 1
ATOM 754 C C . ALA A 1 96 ? 15.835 3.219 -12.537 1.00 88.75 96 ALA A C 1
ATOM 756 O O . ALA A 1 96 ? 15.613 4.425 -12.466 1.00 88.75 96 ALA A O 1
ATOM 757 N N . PHE A 1 97 ? 16.207 2.478 -11.500 1.00 78.69 97 PHE A N 1
ATOM 758 C CA . PHE A 1 97 ? 16.579 3.034 -10.207 1.00 78.69 97 PHE A CA 1
ATOM 759 C C . PHE A 1 97 ? 17.640 2.150 -9.557 1.00 78.69 97 PHE A C 1
ATOM 761 O O . PHE A 1 97 ? 17.372 0.974 -9.290 1.00 78.69 97 PHE A O 1
ATOM 768 N N . GLY A 1 98 ? 18.832 2.692 -9.313 1.00 73.69 98 GLY A N 1
ATOM 769 C CA . GLY A 1 98 ? 19.929 1.971 -8.664 1.00 73.69 98 GLY A CA 1
ATOM 770 C C . GLY A 1 98 ? 20.228 0.630 -9.338 1.00 73.69 98 GLY A C 1
ATOM 771 O O . GLY A 1 98 ? 20.253 -0.405 -8.674 1.00 73.69 98 GLY A O 1
ATOM 772 N N . HIS A 1 99 ? 20.364 0.631 -10.668 1.00 80.50 99 HIS A N 1
ATOM 773 C CA . HIS A 1 99 ? 20.579 -0.569 -11.495 1.00 80.50 99 HIS A CA 1
ATOM 774 C C . HIS A 1 99 ? 19.429 -1.593 -11.539 1.00 80.50 99 HIS A C 1
ATOM 776 O O . HIS A 1 99 ? 19.554 -2.665 -12.151 1.00 80.50 99 HIS A O 1
ATOM 782 N N . VAL A 1 100 ? 18.280 -1.283 -10.939 1.00 78.88 100 VAL A N 1
ATOM 783 C CA . VAL A 1 100 ? 17.067 -2.102 -11.004 1.00 78.88 100 VAL A CA 1
ATOM 784 C C . VAL A 1 100 ? 16.105 -1.515 -12.024 1.00 78.88 100 VAL A C 1
ATOM 786 O O . VAL A 1 100 ? 15.767 -0.338 -11.983 1.00 78.88 100 VAL A O 1
ATOM 789 N N . ILE A 1 101 ? 15.621 -2.364 -12.925 1.00 87.69 101 ILE A N 1
ATOM 790 C CA . ILE A 1 101 ? 14.643 -1.985 -13.938 1.00 87.69 101 ILE A CA 1
ATOM 791 C C . ILE A 1 101 ? 13.241 -2.316 -13.471 1.00 87.69 101 ILE A C 1
ATOM 793 O O . ILE A 1 101 ? 12.966 -3.444 -13.069 1.00 87.69 101 ILE A O 1
ATOM 797 N N . ILE A 1 102 ? 12.338 -1.358 -13.602 1.00 87.06 102 ILE A N 1
ATOM 798 C CA . ILE A 1 102 ? 10.916 -1.514 -13.350 1.00 87.06 102 ILE A CA 1
ATOM 799 C C . ILE A 1 102 ? 10.190 -1.488 -14.697 1.00 87.06 102 ILE A C 1
ATOM 801 O O . ILE A 1 102 ? 10.359 -0.556 -15.483 1.00 87.06 102 ILE A O 1
ATOM 805 N N . LEU A 1 103 ? 9.421 -2.541 -14.972 1.00 90.00 103 LEU A N 1
ATOM 806 C CA . LEU A 1 103 ? 8.637 -2.708 -16.193 1.00 90.00 103 LEU A CA 1
ATOM 807 C C . LEU A 1 103 ? 7.154 -2.579 -15.883 1.00 90.00 103 LEU A C 1
ATOM 809 O O . LEU A 1 103 ? 6.648 -3.294 -15.018 1.00 90.00 103 LEU A O 1
ATOM 813 N N . HIS A 1 104 ? 6.471 -1.732 -16.644 1.00 87.50 104 HIS A N 1
ATOM 814 C CA . HIS A 1 104 ? 5.022 -1.566 -16.598 1.00 87.50 104 HIS A CA 1
ATOM 815 C C . HIS A 1 104 ? 4.426 -1.690 -17.997 1.00 87.50 104 HIS A C 1
ATOM 817 O O . HIS A 1 104 ? 5.044 -1.274 -18.977 1.00 87.50 104 HIS A O 1
ATOM 823 N N . GLY A 1 105 ? 3.219 -2.233 -18.084 1.00 85.62 105 GLY A N 1
ATOM 824 C CA . GLY A 1 105 ? 2.457 -2.330 -19.324 1.00 85.62 105 GLY A CA 1
ATOM 825 C C . GLY A 1 105 ? 1.770 -3.677 -19.457 1.00 85.62 105 GLY A C 1
ATOM 826 O O . GLY A 1 105 ? 1.748 -4.474 -18.518 1.00 85.62 105 GLY A O 1
ATOM 827 N N . ASP A 1 106 ? 1.253 -3.933 -20.646 1.00 82.50 106 ASP A N 1
ATOM 828 C CA . ASP A 1 106 ? 0.464 -5.123 -20.928 1.00 82.50 106 ASP A CA 1
ATOM 829 C C . ASP A 1 106 ? 1.166 -6.003 -21.954 1.00 82.50 106 ASP A C 1
ATOM 831 O O . ASP A 1 106 ? 1.903 -5.542 -22.831 1.00 82.50 106 ASP A O 1
ATOM 835 N N . VAL A 1 107 ? 0.956 -7.305 -21.829 1.00 84.31 107 VAL A N 1
ATOM 836 C CA . VAL A 1 107 ? 1.477 -8.305 -22.753 1.00 84.31 107 VAL A CA 1
ATOM 837 C C . VAL A 1 107 ? 0.387 -9.313 -23.086 1.00 84.31 107 VAL A C 1
ATOM 839 O O . VAL A 1 107 ? -0.479 -9.627 -22.268 1.00 84.31 107 VAL A O 1
ATOM 842 N N . ALA A 1 108 ? 0.439 -9.847 -24.305 1.00 78.56 108 ALA A N 1
ATOM 843 C CA . ALA A 1 108 ? -0.560 -10.795 -24.787 1.00 78.56 108 ALA A CA 1
ATOM 844 C C . ALA A 1 108 ? -0.591 -12.074 -23.957 1.00 78.56 108 ALA A C 1
ATOM 846 O O . ALA A 1 108 ? -1.663 -12.603 -23.660 1.00 78.56 108 ALA A O 1
ATOM 847 N N . THR A 1 109 ? 0.584 -12.570 -23.573 1.00 79.19 109 THR A N 1
ATOM 848 C CA . THR A 1 109 ? 0.706 -13.829 -22.848 1.00 79.19 109 THR A CA 1
ATOM 849 C C . THR A 1 109 ? 1.787 -13.783 -21.773 1.00 79.19 109 THR A C 1
ATOM 851 O O . THR A 1 109 ? 2.757 -13.025 -21.847 1.00 79.19 109 THR A O 1
ATOM 854 N N . ALA A 1 110 ? 1.688 -14.714 -20.819 1.00 74.25 110 ALA A N 1
ATOM 855 C CA . ALA A 1 110 ? 2.756 -15.027 -19.868 1.00 74.25 110 ALA A CA 1
ATOM 856 C C . ALA A 1 110 ? 4.115 -15.272 -20.541 1.00 74.25 110 ALA A C 1
ATOM 858 O O . ALA A 1 110 ? 5.172 -15.003 -19.968 1.00 74.25 110 ALA A O 1
ATOM 859 N N . ALA A 1 111 ? 4.097 -15.872 -21.736 1.00 78.25 111 ALA A N 1
ATOM 860 C CA . ALA A 1 111 ? 5.309 -16.201 -22.468 1.00 78.25 111 ALA A CA 1
ATOM 861 C C . ALA A 1 111 ? 5.997 -14.929 -22.974 1.00 78.25 111 ALA A C 1
ATOM 863 O O . ALA A 1 111 ? 7.219 -14.827 -22.876 1.00 78.25 111 ALA A O 1
ATOM 864 N N . ASP A 1 112 ? 5.221 -13.945 -23.418 1.00 83.12 112 ASP A N 1
ATOM 865 C CA . ASP A 1 112 ? 5.739 -12.662 -23.890 1.00 83.12 112 ASP A CA 1
ATOM 866 C C . ASP A 1 112 ? 6.342 -11.857 -22.740 1.00 83.12 112 ASP A C 1
ATOM 868 O O . ASP A 1 112 ? 7.449 -11.337 -22.887 1.00 83.12 112 ASP A O 1
ATOM 872 N N . ALA A 1 113 ? 5.699 -11.864 -21.563 1.00 83.88 113 ALA A N 1
ATOM 873 C CA . ALA A 1 113 ? 6.260 -11.285 -20.337 1.00 83.88 113 ALA A CA 1
ATOM 874 C C . ALA A 1 113 ? 7.675 -11.823 -20.064 1.00 83.88 113 ALA A C 1
ATOM 876 O O . ALA A 1 113 ? 8.615 -11.066 -19.828 1.00 83.88 113 ALA A O 1
ATOM 877 N N . ILE A 1 114 ? 7.847 -13.146 -20.167 1.00 83.88 114 ILE A N 1
ATOM 878 C CA . ILE A 1 114 ? 9.132 -13.817 -19.936 1.00 83.88 114 ILE A CA 1
ATOM 879 C C . ILE A 1 114 ? 10.173 -13.393 -20.976 1.00 83.88 114 ILE A C 1
ATOM 881 O O . ILE A 1 114 ? 11.339 -13.199 -20.631 1.00 83.88 114 ILE A O 1
ATOM 885 N N . VAL A 1 115 ? 9.785 -13.266 -22.246 1.00 87.00 115 VAL A N 1
ATOM 886 C CA . VAL A 1 115 ? 10.707 -12.855 -23.316 1.00 87.00 115 VAL A CA 1
ATOM 887 C C . VAL A 1 115 ? 11.143 -11.400 -23.131 1.00 87.00 115 VAL A C 1
ATOM 889 O O . VAL A 1 115 ? 12.323 -11.091 -23.322 1.00 87.00 115 VAL A O 1
ATOM 892 N N . VAL A 1 116 ? 10.223 -10.523 -22.725 1.00 88.00 116 VAL A N 1
ATOM 893 C CA . VAL A 1 116 ? 10.513 -9.124 -22.388 1.00 88.00 116 VAL A CA 1
ATOM 894 C C . VAL A 1 116 ? 11.472 -9.056 -21.197 1.00 88.00 116 VAL A C 1
ATOM 896 O O . VAL A 1 116 ? 12.536 -8.449 -21.308 1.00 88.00 116 VAL A O 1
ATOM 899 N N . GLU A 1 117 ? 11.176 -9.746 -20.096 1.00 88.19 117 GLU A N 1
ATOM 900 C CA . GLU A 1 117 ? 12.040 -9.784 -18.907 1.00 88.19 117 GLU A CA 1
ATOM 901 C C . GLU A 1 117 ? 13.449 -10.315 -19.209 1.00 88.19 117 GLU A C 1
ATOM 903 O O . GLU A 1 117 ? 14.447 -9.747 -18.762 1.00 88.19 117 GLU A O 1
ATOM 908 N N . ASP A 1 118 ? 13.554 -11.398 -19.981 1.00 87.94 118 ASP A N 1
ATOM 909 C CA . ASP A 1 118 ? 14.839 -12.001 -20.343 1.00 87.94 118 ASP A CA 1
ATOM 910 C C . ASP A 1 118 ? 15.676 -11.068 -21.231 1.00 87.94 118 ASP A C 1
ATOM 912 O O . ASP A 1 118 ? 16.905 -11.047 -21.135 1.00 87.94 118 ASP A O 1
ATOM 916 N N . ALA A 1 119 ? 15.032 -10.243 -22.059 1.00 89.81 119 ALA A N 1
ATOM 917 C CA . ALA A 1 119 ? 15.726 -9.219 -22.825 1.00 89.81 119 ALA A CA 1
ATOM 918 C C . ALA A 1 119 ? 16.308 -8.113 -21.933 1.00 89.81 119 ALA A C 1
ATOM 920 O O . ALA A 1 119 ? 17.445 -7.695 -22.170 1.00 89.81 119 ALA A O 1
ATOM 921 N N . VAL A 1 120 ? 15.579 -7.689 -20.895 1.00 91.25 120 VAL A N 1
ATOM 922 C CA . VAL A 1 120 ? 16.068 -6.706 -19.914 1.00 91.25 120 VAL A CA 1
ATOM 923 C C . VAL A 1 120 ? 17.250 -7.264 -19.132 1.00 91.25 120 VAL A C 1
ATOM 925 O O . VAL A 1 120 ? 18.288 -6.614 -19.063 1.00 91.25 120 VAL A O 1
ATOM 928 N N . TRP A 1 121 ? 17.156 -8.503 -18.644 1.00 90.50 121 TRP A N 1
ATOM 929 C CA . TRP A 1 121 ? 18.242 -9.169 -17.913 1.00 90.50 121 TRP A CA 1
ATOM 930 C C . TRP A 1 121 ? 19.545 -9.314 -18.702 1.00 90.50 121 TRP A C 1
ATOM 932 O O . TRP A 1 121 ? 20.616 -9.432 -18.112 1.00 90.50 121 TRP A O 1
ATOM 942 N N . ARG A 1 122 ? 19.475 -9.336 -20.034 1.00 87.75 122 ARG A N 1
ATOM 943 C CA . ARG A 1 122 ? 20.660 -9.392 -20.904 1.00 87.75 122 ARG A CA 1
ATOM 944 C C . ARG A 1 122 ? 21.290 -8.021 -21.145 1.00 87.75 122 ARG A C 1
ATOM 946 O O . ARG A 1 122 ? 22.285 -7.940 -21.863 1.00 87.75 122 ARG A O 1
ATOM 953 N N . THR A 1 123 ? 20.706 -6.957 -20.607 1.00 88.06 123 THR A N 1
ATOM 954 C CA . THR A 1 123 ? 21.246 -5.607 -20.725 1.00 88.06 123 THR A CA 1
ATOM 955 C C . THR A 1 123 ? 22.360 -5.419 -19.702 1.00 88.06 123 THR A C 1
ATOM 957 O O . THR A 1 123 ? 22.166 -5.632 -18.508 1.00 88.06 123 THR A O 1
ATOM 960 N N . SER A 1 124 ? 23.547 -5.036 -20.175 1.00 84.88 124 SER A N 1
ATOM 961 C CA . SER A 1 124 ? 24.689 -4.779 -19.294 1.00 84.88 124 SER A CA 1
ATOM 962 C C . SER A 1 124 ? 24.375 -3.635 -18.327 1.00 84.88 124 SER A C 1
ATOM 964 O O . SER A 1 124 ? 23.895 -2.588 -18.771 1.00 84.88 124 SER A O 1
ATOM 966 N N . GLY A 1 125 ? 24.671 -3.837 -17.040 1.00 82.06 125 GLY A N 1
ATOM 967 C CA . GLY A 1 125 ? 24.399 -2.879 -15.964 1.00 82.06 125 GLY A CA 1
ATOM 968 C C . GLY A 1 125 ? 23.073 -3.096 -15.230 1.00 82.06 125 GLY A C 1
ATOM 969 O O . GLY A 1 125 ? 22.811 -2.379 -14.276 1.00 82.06 125 GLY A O 1
ATOM 970 N N . VAL A 1 126 ? 22.249 -4.068 -15.642 1.00 84.31 126 VAL A N 1
ATOM 971 C CA . VAL A 1 126 ? 21.011 -4.424 -14.931 1.00 84.31 126 VAL A CA 1
ATOM 972 C C . VAL A 1 126 ? 21.305 -5.435 -13.824 1.00 84.31 126 VAL A C 1
ATOM 974 O O . VAL A 1 126 ? 21.735 -6.560 -14.086 1.00 84.31 126 VAL A O 1
ATOM 977 N N . GLU A 1 127 ? 21.012 -5.060 -12.582 1.00 80.06 127 GLU A N 1
ATOM 978 C CA . GLU A 1 127 ? 21.157 -5.917 -11.400 1.00 80.06 127 GLU A CA 1
ATOM 979 C C . GLU A 1 127 ? 19.848 -6.593 -10.980 1.00 80.06 127 GLU A C 1
ATOM 981 O O . GLU A 1 127 ? 19.853 -7.666 -10.358 1.00 80.06 127 GLU A O 1
ATOM 986 N N . GLY A 1 128 ? 18.716 -5.987 -11.340 1.00 72.50 128 GLY A N 1
ATOM 987 C CA . GLY A 1 128 ? 17.387 -6.463 -10.988 1.00 72.50 128 GLY A CA 1
ATOM 988 C C . GLY A 1 128 ? 16.330 -6.064 -12.008 1.00 72.50 128 GLY A C 1
ATOM 989 O O . GLY A 1 128 ? 16.461 -5.061 -12.698 1.00 72.50 128 GLY A O 1
ATOM 990 N N . VAL A 1 129 ? 15.259 -6.856 -12.080 1.00 86.56 129 VAL A N 1
ATOM 991 C CA . VAL A 1 129 ? 14.071 -6.545 -12.884 1.00 86.56 129 VAL A CA 1
ATOM 992 C C . VAL A 1 129 ? 12.822 -6.773 -12.036 1.00 86.56 129 VAL A C 1
ATOM 994 O O . VAL A 1 129 ? 12.606 -7.869 -11.505 1.00 86.56 129 VAL A 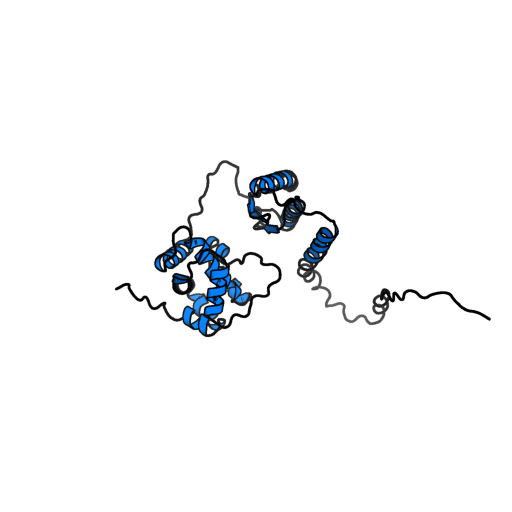O 1
ATOM 997 N N . VAL A 1 130 ? 12.003 -5.736 -11.911 1.00 80.00 130 VAL A N 1
ATOM 998 C CA . VAL A 1 130 ? 10.676 -5.737 -11.301 1.00 80.00 130 VAL A CA 1
ATOM 999 C C . VAL A 1 130 ? 9.666 -5.625 -12.430 1.00 80.00 130 VAL A C 1
ATOM 1001 O O . VAL A 1 130 ? 9.504 -4.575 -13.033 1.00 80.00 130 VAL A O 1
ATOM 1004 N N . SER A 1 131 ? 9.003 -6.734 -12.729 1.00 84.38 131 SER A N 1
ATOM 1005 C CA . SER A 1 131 ? 7.989 -6.798 -13.775 1.00 84.38 131 SER A CA 1
ATOM 1006 C C . SER A 1 131 ? 6.597 -6.672 -13.170 1.00 84.38 131 SER A C 1
ATOM 1008 O O . SER A 1 131 ? 6.213 -7.493 -12.329 1.00 84.38 131 SER A O 1
ATOM 1010 N N . MET A 1 132 ? 5.888 -5.629 -13.595 1.00 82.12 132 MET A N 1
ATOM 1011 C CA . MET A 1 132 ? 4.463 -5.372 -13.384 1.00 82.12 132 MET A CA 1
ATOM 1012 C C . MET A 1 132 ? 3.730 -5.441 -14.732 1.00 82.12 132 MET A C 1
ATOM 1014 O O . MET A 1 132 ? 2.845 -4.638 -15.013 1.00 82.12 132 MET A O 1
ATOM 1018 N N . LEU A 1 133 ? 4.161 -6.373 -15.589 1.00 84.12 133 LEU A N 1
ATOM 1019 C CA . LEU A 1 133 ? 3.499 -6.659 -16.854 1.00 84.12 133 LEU A CA 1
ATOM 1020 C C . LEU A 1 133 ? 2.235 -7.480 -16.597 1.00 84.12 133 LEU A C 1
ATOM 1022 O O . LEU A 1 133 ? 2.311 -8.523 -15.939 1.00 84.12 133 LEU A O 1
ATOM 1026 N N . HIS A 1 134 ? 1.095 -7.033 -17.115 1.00 78.06 134 HIS A N 1
ATOM 1027 C CA . HIS A 1 134 ? -0.172 -7.749 -16.977 1.00 78.06 134 HIS A CA 1
ATOM 1028 C C . HIS A 1 134 ? -0.442 -8.620 -18.205 1.00 78.06 134 HIS A C 1
ATOM 1030 O O . HIS A 1 134 ? -0.168 -8.234 -19.340 1.00 78.06 134 HIS A O 1
ATOM 1036 N N . GLU A 1 135 ? -0.955 -9.828 -17.963 1.00 74.19 135 GLU A N 1
ATOM 1037 C CA . GLU A 1 135 ? -1.391 -10.736 -19.022 1.00 74.19 135 GLU A CA 1
ATOM 1038 C C . GLU A 1 135 ? -2.822 -10.384 -19.430 1.00 74.19 135 GLU A C 1
ATOM 1040 O O . GLU A 1 135 ? -3.745 -10.501 -18.622 1.00 74.19 135 GLU A O 1
ATOM 1045 N N . GLY A 1 136 ? -2.999 -9.991 -20.688 1.00 57.38 136 GLY A N 1
ATOM 1046 C CA . GLY A 1 136 ? -4.299 -9.656 -21.249 1.00 57.38 136 GLY A CA 1
ATOM 1047 C C . GLY A 1 136 ? -4.184 -8.497 -22.222 1.00 57.38 136 GLY A C 1
ATOM 1048 O O . GLY A 1 136 ? -4.222 -7.341 -21.823 1.00 57.38 136 GLY A O 1
ATOM 1049 N N . LEU A 1 137 ? -4.096 -8.799 -23.517 1.00 54.84 137 LEU A N 1
ATOM 1050 C CA . LEU A 1 137 ? -4.514 -7.818 -24.513 1.00 54.84 137 LEU A CA 1
ATOM 1051 C C . LEU A 1 137 ? -6.035 -7.710 -24.406 1.00 54.84 137 LEU A C 1
ATOM 1053 O O . LEU A 1 137 ? -6.752 -8.620 -24.834 1.00 54.84 137 LEU A O 1
ATOM 1057 N N . VAL A 1 138 ? -6.541 -6.614 -23.844 1.00 45.22 138 VAL A N 1
ATOM 1058 C CA . VAL A 1 138 ? -7.927 -6.236 -24.110 1.00 45.22 138 VAL A CA 1
ATOM 1059 C C . VAL A 1 138 ? -8.001 -6.014 -25.619 1.00 45.22 138 VAL A C 1
ATOM 1061 O O . VAL A 1 138 ? -7.286 -5.177 -26.171 1.00 45.22 138 VAL A O 1
ATOM 1064 N N . SER A 1 139 ? -8.819 -6.806 -26.315 1.00 39.91 139 SER A N 1
ATOM 1065 C CA . SER A 1 139 ? -9.218 -6.487 -27.688 1.00 39.91 139 SER A CA 1
ATOM 1066 C C . SER A 1 139 ? -10.020 -5.186 -27.621 1.00 39.91 139 SER A C 1
ATOM 1068 O O . SER A 1 139 ? -11.235 -5.231 -27.463 1.00 39.91 139 SER A O 1
ATOM 1070 N N . GLY A 1 140 ? -9.339 -4.036 -27.609 1.00 42.62 140 GLY A N 1
ATOM 1071 C CA . GLY A 1 140 ? -9.998 -2.759 -27.345 1.00 42.62 140 GLY A CA 1
ATOM 1072 C C . GLY A 1 140 ? -9.117 -1.534 -27.089 1.00 42.62 140 GLY A C 1
ATOM 1073 O O . GLY A 1 140 ? -9.540 -0.456 -27.490 1.00 42.62 140 GLY A O 1
ATOM 1074 N N . ASP A 1 141 ? -7.911 -1.640 -26.521 1.00 46.78 141 ASP A N 1
ATOM 1075 C CA . ASP A 1 141 ? -7.227 -0.430 -26.013 1.00 46.78 141 ASP A CA 1
ATOM 1076 C C . ASP A 1 141 ? -6.284 0.236 -27.034 1.00 46.78 141 ASP A C 1
ATOM 1078 O O . ASP A 1 141 ? -5.081 -0.005 -27.144 1.00 46.78 141 ASP A O 1
ATOM 1082 N N . THR A 1 142 ? -6.965 1.002 -27.886 1.00 38.56 142 THR A N 1
ATOM 1083 C CA . THR A 1 142 ? -6.686 2.348 -28.412 1.00 38.56 142 THR A CA 1
ATOM 1084 C C . THR A 1 142 ? -5.244 2.876 -28.548 1.00 38.56 142 THR A C 1
ATOM 1086 O O . THR A 1 142 ? -4.517 3.213 -27.623 1.00 38.56 142 THR A O 1
ATOM 1089 N N . ARG A 1 143 ? -4.906 3.045 -29.833 1.00 43.28 143 ARG A N 1
ATOM 1090 C CA . ARG A 1 143 ? -4.390 4.231 -30.554 1.00 43.28 143 ARG A CA 1
ATOM 1091 C C . ARG A 1 143 ? -3.794 5.416 -29.740 1.00 43.28 143 ARG A C 1
ATOM 1093 O O . ARG A 1 143 ? -4.413 5.881 -28.794 1.00 43.28 143 ARG A O 1
ATOM 1100 N N . PRO A 1 144 ? -2.694 6.054 -30.209 1.00 39.28 144 PRO A N 1
ATOM 1101 C CA . PRO A 1 144 ? -1.892 7.046 -29.466 1.00 39.28 144 PRO A CA 1
ATOM 1102 C C . PRO A 1 144 ? -2.507 8.454 -29.296 1.00 39.28 144 PRO A C 1
ATOM 1104 O O . PRO A 1 144 ? -1.769 9.435 -29.240 1.00 39.28 144 PRO A O 1
ATOM 1107 N N . SER A 1 145 ? -3.832 8.594 -29.284 1.00 44.53 145 SER A N 1
ATOM 1108 C CA . SER A 1 145 ? -4.509 9.898 -29.351 1.00 44.53 145 SER A CA 1
ATOM 1109 C C . SER A 1 145 ? -5.574 10.136 -28.279 1.00 44.53 145 SER A C 1
ATOM 1111 O O . SER A 1 145 ? -6.303 11.116 -28.384 1.00 44.53 145 SER A O 1
ATOM 1113 N N . GLU A 1 146 ? -5.659 9.304 -27.242 1.00 37.56 146 GLU A N 1
ATOM 1114 C CA . GLU A 1 146 ? -6.492 9.594 -26.070 1.00 37.56 146 GLU A CA 1
ATOM 1115 C C . GLU A 1 146 ? -5.600 9.908 -24.872 1.00 37.56 146 GLU A C 1
ATOM 1117 O O . GLU A 1 146 ? -4.628 9.210 -24.590 1.00 37.56 146 GLU A O 1
ATOM 1122 N N . GLY A 1 147 ? -5.869 11.069 -24.279 1.00 31.78 147 GLY A N 1
ATOM 1123 C CA . GLY A 1 147 ? -4.999 11.747 -23.337 1.00 31.78 147 GLY A CA 1
ATOM 1124 C C . GLY A 1 147 ? -4.775 10.984 -22.042 1.00 31.78 147 GLY A C 1
ATOM 1125 O O . GLY A 1 147 ? -5.494 10.055 -21.695 1.00 31.78 147 GLY A O 1
ATOM 1126 N N . ASP A 1 148 ? -3.751 11.453 -21.344 1.00 37.62 148 ASP A N 1
ATOM 1127 C CA . ASP A 1 148 ? -3.422 11.196 -19.951 1.00 37.62 148 ASP A CA 1
ATOM 1128 C C . ASP A 1 148 ? -4.676 11.053 -19.064 1.00 37.62 148 ASP A C 1
ATOM 1130 O O . ASP A 1 148 ? -5.193 12.023 -18.505 1.00 37.62 148 ASP A O 1
ATOM 1134 N N . LEU A 1 149 ? -5.202 9.829 -18.951 1.00 38.91 149 LEU A N 1
ATOM 1135 C CA . LEU A 1 149 ? -6.153 9.477 -17.911 1.00 38.91 149 LEU A CA 1
ATOM 1136 C C . LEU A 1 149 ? -5.334 9.343 -16.634 1.00 38.91 149 LEU A C 1
ATOM 1138 O O . LEU A 1 149 ? -4.924 8.250 -16.244 1.00 38.91 149 LEU A O 1
ATOM 1142 N N . THR A 1 150 ? -5.087 10.476 -15.986 1.00 47.66 150 THR A N 1
ATOM 1143 C CA . THR A 1 150 ? -4.728 10.503 -14.573 1.00 47.66 150 THR A CA 1
ATOM 1144 C C . THR A 1 150 ? -5.837 9.769 -13.824 1.00 47.66 150 THR A C 1
ATOM 1146 O O . THR A 1 150 ? -6.906 10.316 -13.555 1.00 47.66 150 THR A O 1
ATOM 1149 N N . LEU A 1 151 ? -5.632 8.473 -13.569 1.00 56.34 151 LEU A N 1
ATOM 1150 C CA . LEU A 1 151 ? -6.561 7.649 -12.808 1.00 56.34 151 LEU A CA 1
ATOM 1151 C C . LEU A 1 151 ? -6.711 8.313 -11.442 1.00 56.34 151 LEU A C 1
ATOM 1153 O O . LEU A 1 151 ? -5.791 8.291 -10.623 1.00 56.34 151 LEU A O 1
ATOM 1157 N N . LEU A 1 152 ? -7.849 8.975 -11.229 1.00 76.81 152 LEU A N 1
ATOM 1158 C CA . LEU A 1 152 ? -8.132 9.648 -9.973 1.00 76.81 152 LEU A CA 1
ATOM 1159 C C . LEU A 1 152 ? -8.004 8.619 -8.839 1.00 76.81 152 LEU A C 1
ATOM 1161 O O . LEU A 1 152 ? -8.575 7.530 -8.952 1.00 76.81 152 LEU A O 1
ATOM 1165 N N . PRO A 1 153 ? -7.287 8.941 -7.746 1.00 86.12 153 PRO A N 1
ATOM 1166 C CA . PRO A 1 153 ? -7.115 8.015 -6.636 1.00 86.12 153 PRO A CA 1
ATOM 1167 C C . PRO A 1 153 ? -8.485 7.623 -6.093 1.00 86.12 153 PRO A C 1
ATOM 1169 O O . PRO A 1 153 ? -9.359 8.482 -5.941 1.00 86.12 153 PRO A O 1
ATOM 1172 N N . SER A 1 154 ? -8.685 6.347 -5.790 1.00 91.75 154 SER A N 1
ATOM 1173 C CA . SER A 1 154 ? -9.943 5.834 -5.261 1.00 91.75 154 SER A CA 1
ATOM 1174 C C . SER A 1 154 ? -10.317 6.533 -3.945 1.00 91.75 154 SER A C 1
ATOM 1176 O O . SER A 1 154 ? -9.447 7.023 -3.213 1.00 91.75 154 SER A O 1
ATOM 1178 N N . PRO A 1 155 ?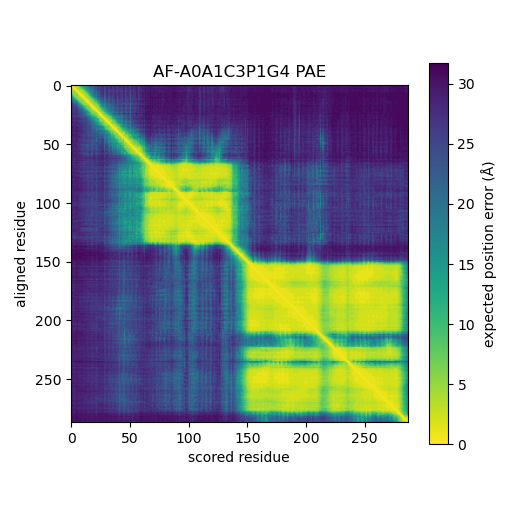 -11.612 6.575 -3.580 1.00 94.69 155 PRO A N 1
ATOM 1179 C CA . PRO A 1 155 ? -12.032 7.094 -2.278 1.00 94.69 155 PRO A CA 1
ATOM 1180 C C . PRO A 1 155 ? -11.304 6.424 -1.104 1.00 94.69 155 PRO A C 1
ATOM 1182 O O . PRO A 1 155 ? -11.019 7.084 -0.108 1.00 94.69 155 PRO A O 1
ATOM 1185 N N . MET A 1 156 ? -10.972 5.137 -1.242 1.00 95.38 156 MET A N 1
ATOM 1186 C CA . MET A 1 156 ? -10.243 4.366 -0.240 1.00 95.38 156 MET A CA 1
ATOM 1187 C C . MET A 1 156 ? -8.809 4.875 -0.069 1.00 95.38 156 MET A C 1
ATOM 1189 O O . MET A 1 156 ? -8.395 5.185 1.048 1.00 95.38 156 MET A O 1
ATOM 1193 N N . LEU A 1 157 ? -8.079 5.034 -1.178 1.00 94.50 157 LEU A N 1
ATOM 1194 C CA . LEU A 1 157 ? -6.710 5.542 -1.161 1.00 94.50 157 LEU A CA 1
ATOM 1195 C C . LEU A 1 157 ? -6.641 6.956 -0.571 1.00 94.50 157 LEU A C 1
ATOM 1197 O O . LEU A 1 157 ? -5.792 7.233 0.276 1.00 94.50 157 LEU A O 1
ATOM 1201 N N . ARG A 1 158 ? -7.586 7.830 -0.942 1.00 95.81 158 ARG A N 1
ATOM 1202 C CA . ARG A 1 158 ? -7.682 9.186 -0.376 1.00 95.81 158 ARG A CA 1
ATOM 1203 C C . ARG A 1 158 ? -7.896 9.171 1.138 1.00 95.81 158 ARG A C 1
ATOM 1205 O O . ARG A 1 158 ? -7.274 9.966 1.835 1.00 95.81 158 ARG A O 1
ATOM 1212 N N . ARG A 1 159 ? -8.743 8.272 1.655 1.00 97.31 159 ARG A N 1
ATOM 1213 C CA . ARG A 1 159 ? -8.981 8.137 3.104 1.00 97.31 159 ARG A CA 1
ATOM 1214 C C . ARG A 1 159 ? -7.744 7.634 3.845 1.00 97.31 159 ARG A C 1
ATOM 1216 O O . ARG A 1 159 ? -7.426 8.179 4.894 1.00 97.31 159 ARG A O 1
ATOM 1223 N N . LEU A 1 160 ? -7.022 6.663 3.285 1.00 96.94 160 LEU A N 1
ATOM 1224 C CA . LEU A 1 160 ? -5.761 6.178 3.860 1.00 96.94 160 LEU A CA 1
ATOM 1225 C C . LEU A 1 160 ? -4.698 7.286 3.915 1.00 96.94 160 LEU A C 1
ATOM 1227 O O . LEU A 1 160 ? -4.025 7.441 4.932 1.00 96.94 160 LEU A O 1
ATOM 1231 N N . PHE A 1 161 ? -4.572 8.086 2.852 1.00 96.00 161 PHE A N 1
ATOM 1232 C CA . PHE A 1 161 ? -3.644 9.220 2.824 1.00 96.00 161 PHE A CA 1
ATOM 1233 C C . PHE A 1 161 ? -4.040 10.310 3.823 1.00 96.00 161 PHE A C 1
ATOM 1235 O O . PHE A 1 161 ? -3.183 10.794 4.558 1.00 96.00 161 PHE A O 1
ATOM 1242 N N . ALA A 1 162 ? -5.329 10.650 3.904 1.00 95.81 162 ALA A N 1
ATOM 1243 C CA . ALA A 1 162 ? -5.826 11.619 4.876 1.00 95.81 162 ALA A CA 1
ATOM 1244 C C . ALA A 1 162 ? -5.559 11.170 6.323 1.00 95.81 162 ALA A C 1
ATOM 1246 O O . ALA A 1 162 ? -5.115 11.977 7.134 1.00 95.81 162 ALA A O 1
ATOM 1247 N N . ALA A 1 163 ? -5.759 9.885 6.634 1.00 96.19 163 ALA A N 1
ATOM 1248 C CA . ALA A 1 163 ? -5.485 9.331 7.959 1.00 96.19 163 ALA A CA 1
ATOM 1249 C C . ALA A 1 163 ? -3.995 9.415 8.328 1.00 96.19 163 ALA A C 1
ATOM 1251 O O . ALA A 1 163 ? -3.650 9.855 9.421 1.00 96.19 163 ALA A O 1
ATOM 1252 N N . ALA A 1 164 ? -3.102 9.057 7.402 1.00 94.38 164 ALA A N 1
ATOM 1253 C CA . ALA A 1 164 ? -1.663 9.179 7.622 1.00 94.38 164 ALA A CA 1
ATOM 1254 C C . ALA A 1 164 ? -1.220 10.646 7.784 1.00 94.38 164 ALA A C 1
ATOM 1256 O O . ALA A 1 164 ? -0.386 10.943 8.635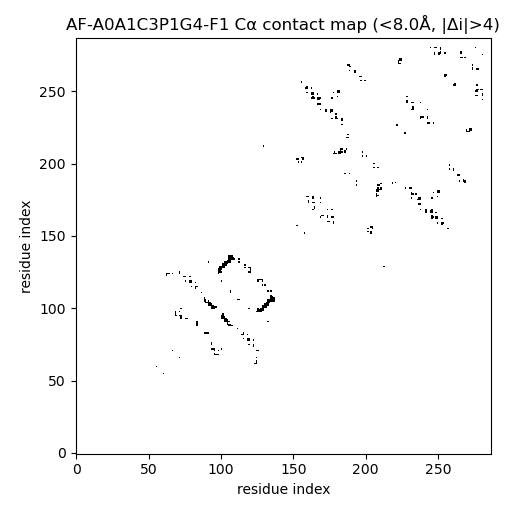 1.00 94.38 164 ALA A O 1
ATOM 1257 N N . GLN A 1 165 ? -1.794 11.579 7.015 1.00 94.75 165 GLN A N 1
ATOM 1258 C CA . GLN A 1 165 ? -1.518 13.015 7.160 1.00 94.75 165 GLN A CA 1
ATOM 1259 C C . GLN A 1 165 ? -1.983 13.566 8.510 1.00 94.75 165 GLN A C 1
ATOM 1261 O O . GLN A 1 165 ? -1.246 14.305 9.156 1.00 94.75 165 GLN A O 1
ATOM 1266 N N . GLN A 1 166 ? -3.175 13.175 8.969 1.00 94.69 166 GLN A N 1
ATOM 1267 C CA . GLN A 1 166 ? -3.683 13.547 10.295 1.00 94.69 166 GLN A CA 1
ATOM 1268 C C . GLN A 1 166 ? -2.807 13.009 11.432 1.00 94.69 166 GLN A C 1
ATOM 1270 O O . GLN A 1 166 ? -2.727 13.635 12.483 1.00 94.69 166 GLN A O 1
ATOM 1275 N N . ALA A 1 167 ? -2.129 11.884 11.206 1.00 93.25 167 ALA A N 1
ATOM 1276 C CA . ALA A 1 167 ? -1.179 11.288 12.138 1.00 93.25 167 ALA A CA 1
ATOM 1277 C C . ALA A 1 167 ? 0.256 11.850 12.024 1.00 93.25 167 ALA A C 1
ATOM 1279 O O . ALA A 1 167 ? 1.156 11.349 12.692 1.00 93.25 167 ALA A O 1
ATOM 1280 N N . GLY A 1 168 ? 0.488 12.868 11.185 1.00 91.00 168 GLY A N 1
ATOM 1281 C CA . GLY A 1 168 ? 1.769 13.579 11.102 1.00 91.00 168 GLY A CA 1
ATOM 1282 C C . GLY A 1 168 ? 2.591 13.343 9.830 1.00 91.00 168 GLY A C 1
ATOM 1283 O O . GLY A 1 168 ? 3.683 13.898 9.716 1.00 91.00 168 GLY A O 1
ATOM 1284 N N . CYS A 1 169 ? 2.110 12.575 8.842 1.00 91.75 169 CYS A N 1
ATOM 1285 C CA . CYS A 1 169 ? 2.794 12.495 7.543 1.00 91.75 169 CYS A CA 1
ATOM 1286 C C . CYS A 1 169 ? 2.709 13.811 6.759 1.00 91.75 169 CYS A C 1
ATOM 1288 O O . CYS A 1 169 ? 1.652 14.433 6.648 1.00 91.75 169 CYS A O 1
ATOM 1290 N N . THR A 1 170 ? 3.802 14.168 6.085 1.00 90.31 170 THR A N 1
ATOM 1291 C CA . THR A 1 170 ? 3.810 15.246 5.088 1.00 90.31 170 THR A CA 1
ATOM 1292 C C . THR A 1 170 ? 3.277 14.749 3.743 1.00 90.31 170 THR A C 1
ATOM 1294 O O . THR A 1 170 ? 3.202 13.546 3.487 1.00 90.31 170 THR A O 1
ATOM 1297 N N . GLN A 1 171 ? 2.931 15.665 2.834 1.00 87.38 171 GLN A N 1
ATOM 1298 C CA . GLN A 1 171 ? 2.451 15.303 1.493 1.00 87.38 171 GLN A CA 1
ATOM 1299 C C . GLN A 1 171 ? 3.473 14.478 0.690 1.00 87.38 171 GLN A C 1
ATOM 1301 O O . GLN A 1 171 ? 3.082 13.618 -0.091 1.00 87.38 171 GLN A O 1
ATOM 1306 N N . GLU A 1 172 ? 4.769 14.699 0.910 1.00 86.75 172 GLU A N 1
ATOM 1307 C CA . GLU A 1 172 ? 5.849 13.968 0.236 1.00 86.75 172 GLU A CA 1
ATOM 1308 C C . GLU A 1 172 ? 6.040 12.551 0.800 1.00 86.75 172 GLU A C 1
ATOM 1310 O O . GLU A 1 172 ? 6.404 11.629 0.072 1.00 86.75 172 GLU A O 1
ATOM 1315 N N . THR A 1 173 ? 5.763 12.355 2.093 1.00 89.44 173 THR A N 1
ATOM 1316 C CA . THR A 1 173 ? 6.004 11.084 2.799 1.00 89.44 173 THR A CA 1
ATOM 1317 C C . THR A 1 173 ? 4.757 10.211 2.935 1.00 89.44 173 THR A C 1
ATOM 1319 O O . THR A 1 173 ? 4.883 9.015 3.189 1.00 89.44 173 THR A O 1
ATOM 1322 N N . VAL A 1 174 ? 3.556 10.754 2.699 1.00 92.38 174 VAL A N 1
ATOM 1323 C CA . VAL A 1 174 ? 2.279 10.049 2.908 1.00 92.38 174 VAL A CA 1
ATOM 1324 C C . VAL A 1 174 ? 2.173 8.740 2.123 1.00 92.38 174 VAL A C 1
ATOM 1326 O O . VAL A 1 174 ? 1.831 7.702 2.688 1.00 92.38 174 VAL A O 1
ATOM 1329 N N . GLN A 1 175 ? 2.491 8.753 0.826 1.00 92.19 175 GLN A N 1
ATOM 1330 C CA . GLN A 1 175 ? 2.372 7.559 -0.007 1.00 92.19 175 GLN A CA 1
ATOM 1331 C C . GLN A 1 175 ? 3.410 6.491 0.381 1.00 92.19 175 GLN A C 1
ATOM 1333 O O . GLN A 1 175 ? 3.004 5.342 0.588 1.00 92.19 175 GLN A O 1
ATOM 1338 N N . PRO A 1 176 ? 4.715 6.812 0.508 1.00 89.62 176 PRO A N 1
ATOM 1339 C CA . PRO A 1 176 ? 5.702 5.878 1.048 1.00 89.62 176 PRO A CA 1
ATOM 1340 C C . PRO A 1 176 ? 5.311 5.307 2.413 1.00 89.62 176 PRO A C 1
ATOM 1342 O O . PRO A 1 176 ? 5.416 4.097 2.612 1.00 89.62 176 PRO A O 1
ATOM 1345 N N . ALA A 1 177 ? 4.790 6.143 3.315 1.00 91.44 177 ALA A N 1
ATOM 1346 C CA . ALA A 1 177 ? 4.417 5.732 4.659 1.00 91.44 177 ALA A CA 1
ATOM 1347 C C . ALA A 1 177 ? 3.250 4.736 4.662 1.00 91.44 177 ALA A C 1
ATOM 1349 O O . ALA A 1 177 ? 3.346 3.647 5.234 1.00 91.44 177 ALA A O 1
ATOM 1350 N N . VAL A 1 178 ? 2.169 5.059 3.947 1.00 94.00 178 VAL A N 1
ATOM 1351 C CA . VAL A 1 178 ? 1.013 4.163 3.797 1.00 94.00 178 VAL A CA 1
ATOM 1352 C C . VAL A 1 178 ? 1.430 2.856 3.130 1.00 94.00 178 VAL A C 1
ATOM 1354 O O . VAL A 1 178 ? 1.047 1.778 3.586 1.00 94.00 178 VAL A O 1
ATOM 1357 N N . ARG A 1 179 ? 2.277 2.920 2.096 1.00 92.69 179 ARG A N 1
ATOM 1358 C CA . ARG A 1 179 ? 2.831 1.724 1.455 1.00 92.69 179 ARG A CA 1
ATOM 1359 C C . ARG A 1 179 ? 3.623 0.866 2.438 1.00 92.69 179 ARG A C 1
ATOM 1361 O O . ARG A 1 179 ? 3.439 -0.349 2.445 1.00 92.69 179 ARG A O 1
ATOM 1368 N N . ALA A 1 180 ? 4.488 1.468 3.252 1.00 91.12 180 ALA A N 1
ATOM 1369 C CA . ALA A 1 180 ? 5.300 0.759 4.235 1.00 91.12 180 ALA A CA 1
ATOM 1370 C C . ALA A 1 180 ? 4.433 0.011 5.255 1.00 91.12 180 ALA A C 1
ATOM 1372 O O . ALA A 1 180 ? 4.659 -1.180 5.495 1.00 91.12 180 ALA A O 1
ATOM 1373 N N . VAL A 1 181 ? 3.405 0.675 5.792 1.00 93.62 181 VAL A N 1
ATOM 1374 C CA . VAL A 1 181 ? 2.457 0.074 6.739 1.00 93.62 181 VAL A CA 1
ATOM 1375 C C . VAL A 1 181 ? 1.691 -1.074 6.083 1.00 93.62 181 VAL A C 1
ATOM 1377 O O . VAL A 1 181 ? 1.730 -2.197 6.588 1.00 93.62 181 VAL A O 1
ATOM 1380 N N . LEU A 1 182 ? 1.051 -0.833 4.933 1.00 94.44 182 LEU A N 1
ATOM 1381 C CA . LEU A 1 182 ? 0.240 -1.841 4.244 1.00 94.44 182 LEU A CA 1
ATOM 1382 C C . LEU A 1 182 ? 1.070 -3.048 3.811 1.00 94.44 182 LEU A C 1
ATOM 1384 O O . LEU A 1 182 ? 0.673 -4.187 4.038 1.00 94.44 182 LEU A O 1
ATOM 1388 N N . THR A 1 183 ? 2.247 -2.819 3.236 1.00 91.19 183 THR A N 1
ATOM 1389 C CA . THR A 1 183 ? 3.169 -3.894 2.864 1.00 91.19 183 THR A CA 1
ATOM 1390 C C . THR A 1 183 ? 3.548 -4.735 4.083 1.00 91.19 183 THR A C 1
ATOM 1392 O O . THR A 1 183 ? 3.415 -5.960 4.056 1.00 91.19 183 THR A O 1
ATOM 1395 N N . THR A 1 184 ? 3.987 -4.091 5.169 1.00 90.75 184 THR A N 1
ATOM 1396 C CA . THR A 1 184 ? 4.419 -4.793 6.386 1.00 90.75 184 THR A CA 1
ATOM 1397 C C . THR A 1 184 ? 3.269 -5.588 6.994 1.00 90.75 184 THR A C 1
ATOM 1399 O O . THR A 1 184 ? 3.453 -6.747 7.367 1.00 90.75 184 THR A O 1
ATOM 1402 N N . PHE A 1 185 ? 2.070 -5.008 7.022 1.00 92.62 185 PHE A N 1
ATOM 1403 C CA . PHE A 1 185 ? 0.849 -5.652 7.492 1.00 92.62 185 PHE A CA 1
ATOM 1404 C C . PHE A 1 185 ? 0.468 -6.876 6.659 1.00 92.62 185 PHE A C 1
ATOM 1406 O O . PHE A 1 185 ? 0.336 -7.980 7.193 1.00 92.62 185 PHE A O 1
ATOM 1413 N N . PHE A 1 186 ? 0.380 -6.728 5.337 1.00 92.19 186 PHE A N 1
ATOM 1414 C CA . PHE A 1 186 ? 0.013 -7.824 4.441 1.00 92.19 186 PHE A CA 1
ATOM 1415 C C . PHE A 1 186 ? 1.033 -8.962 4.491 1.00 92.19 186 PHE A C 1
ATOM 1417 O O . PHE A 1 186 ? 0.657 -10.133 4.401 1.00 92.19 186 PHE A O 1
ATOM 1424 N N . GLU A 1 187 ? 2.319 -8.666 4.695 1.00 88.56 187 GLU A N 1
ATOM 1425 C CA . GLU A 1 187 ? 3.335 -9.695 4.902 1.00 88.56 187 GLU A CA 1
ATOM 1426 C C . GLU A 1 187 ? 3.136 -10.536 6.176 1.00 88.56 187 GLU A C 1
ATOM 1428 O O . GLU A 1 187 ? 3.722 -11.621 6.267 1.00 88.56 187 GLU A O 1
ATOM 1433 N N . ARG A 1 188 ? 2.363 -10.064 7.163 1.00 87.12 188 ARG A N 1
ATOM 1434 C CA . ARG A 1 188 ? 2.040 -10.814 8.391 1.00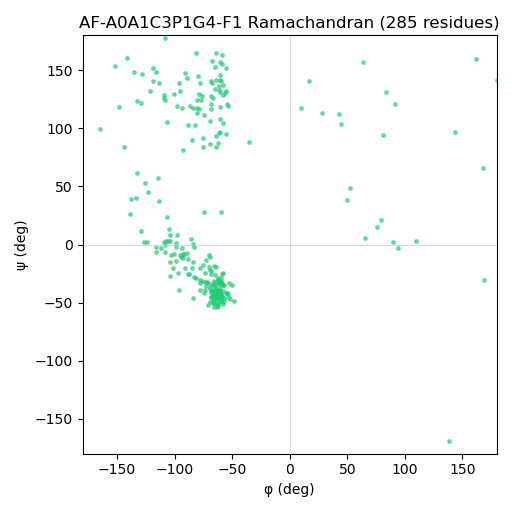 87.12 188 ARG A CA 1
ATOM 1435 C C . ARG A 1 188 ? 0.807 -11.695 8.242 1.00 87.12 188 ARG A C 1
ATOM 1437 O O . ARG A 1 188 ? 0.731 -12.722 8.912 1.00 87.12 188 ARG A O 1
ATOM 1444 N N . LEU A 1 189 ? -0.103 -11.348 7.336 1.00 89.06 189 LEU A N 1
ATOM 1445 C CA . LEU A 1 189 ? -1.271 -12.175 7.061 1.00 89.06 189 LEU A CA 1
ATOM 1446 C C . LEU A 1 189 ? -0.855 -13.495 6.391 1.00 89.06 189 LEU A C 1
ATOM 1448 O O . LEU A 1 189 ? 0.010 -13.486 5.492 1.00 89.06 189 LEU A O 1
ATOM 1452 N N . PRO A 1 190 ? -1.469 -14.631 6.776 1.00 88.50 190 PRO A N 1
ATOM 1453 C CA . PRO A 1 190 ? -1.308 -15.858 6.022 1.00 88.50 190 PRO A CA 1
ATOM 1454 C C . PRO A 1 190 ? -1.821 -15.676 4.585 1.00 88.50 190 PRO A C 1
ATOM 1456 O O . PRO A 1 190 ? -2.573 -14.761 4.253 1.00 88.50 190 PRO A O 1
ATOM 1459 N N . VAL A 1 191 ? -1.322 -16.513 3.672 1.00 86.06 191 VAL A N 1
ATOM 1460 C CA . VAL A 1 191 ? -1.489 -16.291 2.223 1.00 86.06 191 VAL A CA 1
ATOM 1461 C C . VAL A 1 191 ? -2.960 -16.293 1.793 1.00 86.06 191 VAL A C 1
ATOM 1463 O O . VAL A 1 191 ? -3.292 -15.624 0.815 1.00 86.06 191 VAL A O 1
ATOM 1466 N N . ALA A 1 192 ? -3.816 -17.057 2.475 1.00 86.38 192 ALA A N 1
ATOM 1467 C CA . ALA A 1 192 ? -5.239 -17.124 2.161 1.00 86.38 192 ALA A CA 1
ATOM 1468 C C . ALA A 1 192 ? -5.941 -15.816 2.549 1.00 86.38 192 ALA A C 1
ATOM 1470 O O . ALA A 1 192 ? -6.528 -15.169 1.687 1.00 86.38 192 ALA A O 1
ATOM 1471 N N . GLU A 1 193 ? -5.761 -15.377 3.790 1.00 92.31 193 GLU A N 1
ATOM 1472 C CA . GLU A 1 193 ? -6.334 -14.155 4.357 1.00 92.31 193 GLU A CA 1
ATOM 1473 C C . GLU A 1 193 ? -5.834 -12.929 3.600 1.00 92.31 193 GLU A C 1
ATOM 1475 O O . GLU A 1 193 ? -6.617 -12.078 3.203 1.00 92.31 193 GLU A O 1
ATOM 1480 N N . ARG A 1 194 ? -4.540 -12.883 3.262 1.00 92.75 194 ARG A N 1
ATOM 1481 C CA . ARG A 1 194 ? -3.977 -11.811 2.432 1.00 92.75 194 ARG A CA 1
ATOM 1482 C C . ARG A 1 194 ? -4.728 -11.639 1.112 1.00 92.75 194 ARG A C 1
ATOM 1484 O O . ARG A 1 194 ? -4.970 -10.515 0.687 1.00 92.75 194 ARG A O 1
ATOM 1491 N N . ARG A 1 195 ? -5.035 -12.748 0.429 1.00 88.81 195 ARG A N 1
ATOM 1492 C CA . ARG A 1 195 ? -5.771 -12.711 -0.843 1.00 88.81 195 ARG A CA 1
ATOM 1493 C C . ARG A 1 195 ? -7.213 -12.282 -0.635 1.00 88.81 195 ARG A C 1
ATOM 1495 O O . ARG A 1 195 ? -7.736 -11.588 -1.497 1.00 88.81 195 ARG A O 1
ATOM 1502 N N . HIS A 1 196 ? -7.819 -12.701 0.472 1.00 92.38 196 HIS A N 1
ATOM 1503 C CA . HIS A 1 196 ? -9.190 -12.347 0.797 1.00 92.38 196 HIS A CA 1
ATOM 1504 C C . HIS A 1 196 ? -9.314 -10.845 1.055 1.00 92.38 196 HIS A C 1
ATOM 1506 O O . HIS A 1 196 ? -10.009 -10.167 0.306 1.00 92.38 196 HIS A O 1
ATOM 1512 N N . VAL A 1 197 ? -8.499 -10.293 1.961 1.00 93.31 197 VAL A N 1
ATOM 1513 C CA . VAL A 1 197 ? -8.455 -8.845 2.217 1.00 93.31 197 VAL A CA 1
ATOM 1514 C C . VAL A 1 197 ? -8.137 -8.070 0.940 1.00 93.31 197 VAL A C 1
ATOM 1516 O O . VAL A 1 197 ? -8.833 -7.115 0.617 1.00 93.31 197 VAL A O 1
ATOM 1519 N N . ALA A 1 198 ? -7.136 -8.499 0.159 1.00 92.94 198 ALA A N 1
ATOM 1520 C CA . ALA A 1 198 ? -6.786 -7.827 -1.095 1.00 92.94 198 ALA A CA 1
ATOM 1521 C C . ALA A 1 198 ? -7.939 -7.790 -2.111 1.00 92.94 198 ALA A C 1
ATOM 1523 O O . ALA A 1 198 ? -7.994 -6.859 -2.910 1.00 92.94 198 ALA A O 1
ATOM 1524 N N . SER A 1 199 ? -8.846 -8.772 -2.092 1.00 93.06 199 SER A N 1
ATOM 1525 C CA . SER A 1 199 ? -9.976 -8.830 -3.026 1.00 93.06 199 SER A CA 1
ATOM 1526 C C . SER A 1 199 ? -11.042 -7.760 -2.775 1.00 93.06 199 SER A C 1
ATOM 1528 O O . SER A 1 199 ? -11.777 -7.425 -3.701 1.00 93.06 199 SER A O 1
ATOM 1530 N N . HIS A 1 200 ? -11.062 -7.172 -1.574 1.00 93.19 200 HIS A N 1
ATOM 1531 C CA . HIS A 1 200 ? -11.945 -6.057 -1.208 1.00 93.19 200 HIS A CA 1
ATOM 1532 C C . HIS A 1 200 ? -11.314 -4.680 -1.444 1.00 93.19 200 HIS A C 1
ATOM 1534 O O . HIS A 1 200 ? -11.980 -3.651 -1.337 1.00 93.19 200 HIS A O 1
ATOM 1540 N N . LEU A 1 201 ? -10.020 -4.632 -1.776 1.00 93.75 201 LEU A N 1
ATOM 1541 C CA . LEU A 1 201 ? -9.309 -3.380 -2.016 1.00 93.75 201 LEU A CA 1
ATOM 1542 C C . LEU A 1 201 ? -9.410 -2.963 -3.491 1.00 93.75 201 LEU A C 1
ATOM 1544 O O . LEU A 1 201 ? -9.312 -3.815 -4.375 1.00 93.75 201 LEU A O 1
ATOM 1548 N N . PRO A 1 202 ? -9.525 -1.662 -3.801 1.00 91.31 202 PRO A N 1
ATOM 1549 C CA . PRO A 1 202 ? -9.377 -1.167 -5.162 1.00 91.31 202 PRO A CA 1
ATOM 1550 C C . PRO A 1 202 ? -7.928 -1.325 -5.645 1.00 91.31 202 PRO A C 1
ATOM 1552 O O . PRO A 1 202 ? -6.989 -1.418 -4.850 1.00 91.31 202 PRO A O 1
ATOM 1555 N N . VAL A 1 203 ? -7.747 -1.357 -6.968 1.00 85.81 203 VAL A N 1
ATOM 1556 C CA . VAL A 1 203 ? -6.462 -1.671 -7.623 1.00 85.81 203 VAL A CA 1
ATOM 1557 C C . VAL A 1 203 ? -5.325 -0.764 -7.145 1.00 85.81 203 VAL A C 1
ATOM 1559 O O . VAL A 1 203 ? -4.222 -1.237 -6.881 1.00 85.81 203 VAL A O 1
ATOM 1562 N N . ASP A 1 204 ? -5.592 0.528 -6.983 1.00 87.25 204 ASP A N 1
ATOM 1563 C CA . ASP A 1 204 ? -4.611 1.519 -6.542 1.00 87.25 204 ASP A CA 1
ATOM 1564 C C . ASP A 1 204 ? -4.111 1.276 -5.106 1.00 87.25 204 ASP A C 1
ATOM 1566 O O . ASP A 1 204 ? -2.925 1.455 -4.830 1.00 87.25 204 ASP A O 1
ATOM 1570 N N . VAL A 1 205 ? -4.968 0.782 -4.207 1.00 93.56 205 VAL A N 1
ATOM 1571 C CA . VAL A 1 205 ? -4.573 0.357 -2.854 1.00 93.56 205 VAL A CA 1
ATOM 1572 C C . VAL A 1 205 ? -3.899 -1.017 -2.883 1.00 93.56 205 VAL A C 1
ATOM 1574 O O . VAL A 1 205 ? -2.899 -1.210 -2.191 1.00 93.56 205 VAL A O 1
ATOM 1577 N N . GLN A 1 206 ? -4.373 -1.960 -3.710 1.00 90.38 206 GLN A N 1
ATOM 1578 C CA . GLN A 1 206 ? -3.748 -3.285 -3.849 1.00 90.38 206 GLN A CA 1
ATOM 1579 C C . GLN A 1 206 ? -2.259 -3.170 -4.198 1.00 90.38 206 GLN A C 1
ATOM 1581 O O . GLN A 1 206 ? -1.437 -3.870 -3.603 1.00 90.38 206 GLN A O 1
ATOM 1586 N N . VAL A 1 207 ? -1.890 -2.245 -5.091 1.00 87.69 207 VAL A N 1
ATOM 1587 C CA . VAL A 1 207 ? -0.490 -1.976 -5.464 1.00 87.69 207 VAL A CA 1
ATOM 1588 C C . VAL A 1 207 ? 0.379 -1.615 -4.249 1.00 87.69 207 VAL A C 1
ATOM 1590 O O . VAL A 1 207 ? 1.541 -2.022 -4.186 1.00 87.69 207 VAL A O 1
ATOM 1593 N N . LEU A 1 208 ? -0.171 -0.918 -3.249 1.00 89.44 208 LEU A N 1
ATOM 1594 C CA . LEU A 1 208 ? 0.558 -0.525 -2.036 1.00 89.44 208 LEU A CA 1
ATOM 1595 C C . LEU A 1 208 ? 0.785 -1.682 -1.048 1.00 89.44 208 LEU A C 1
ATOM 1597 O O . LEU A 1 208 ? 1.656 -1.586 -0.183 1.00 89.44 208 LEU A O 1
ATOM 1601 N N . THR A 1 209 ? 0.038 -2.780 -1.180 1.00 90.31 209 THR A N 1
ATOM 1602 C CA . THR A 1 209 ? 0.166 -3.974 -0.321 1.00 90.31 209 THR A CA 1
ATOM 1603 C C . THR A 1 209 ? 1.270 -4.930 -0.772 1.00 90.31 209 THR A C 1
ATOM 1605 O O . THR A 1 209 ? 1.663 -5.834 -0.030 1.00 90.31 209 THR A O 1
ATOM 1608 N N . VAL A 1 210 ? 1.762 -4.772 -2.005 1.00 82.44 210 VAL A N 1
ATOM 1609 C CA . VAL A 1 210 ? 2.721 -5.699 -2.603 1.00 82.44 210 VAL A CA 1
ATOM 1610 C C . VAL A 1 210 ? 4.130 -5.387 -2.090 1.00 82.44 210 VAL A C 1
ATOM 1612 O O . VAL A 1 210 ? 4.669 -4.317 -2.398 1.00 82.44 210 VAL A O 1
ATOM 1615 N N . PRO A 1 211 ? 4.785 -6.323 -1.374 1.00 69.44 211 PRO A N 1
ATOM 1616 C CA . PRO A 1 211 ? 6.128 -6.082 -0.885 1.00 69.44 211 PRO A CA 1
ATOM 1617 C C . PRO A 1 211 ? 7.129 -5.917 -2.030 1.00 69.44 211 PRO A C 1
ATOM 1619 O O . PRO A 1 211 ? 7.073 -6.668 -3.016 1.00 69.44 211 PRO A O 1
ATOM 1622 N N . PRO A 1 212 ? 8.103 -4.994 -1.904 1.00 63.62 212 PRO A N 1
ATOM 1623 C CA . PRO A 1 212 ? 9.246 -4.984 -2.802 1.00 63.62 212 PRO A CA 1
ATOM 1624 C C . PRO A 1 212 ? 9.945 -6.345 -2.683 1.00 63.62 212 PRO A C 1
ATOM 1626 O O . PRO A 1 212 ? 10.206 -6.825 -1.581 1.00 63.62 212 PRO A O 1
ATOM 1629 N N . ARG A 1 213 ? 10.203 -7.018 -3.812 1.00 56.22 213 ARG A N 1
ATOM 1630 C CA . ARG A 1 213 ? 10.734 -8.395 -3.842 1.00 56.22 213 ARG A CA 1
ATOM 1631 C C . ARG A 1 213 ? 12.131 -8.469 -3.193 1.00 56.22 213 ARG A C 1
ATOM 1633 O O . ARG A 1 213 ? 13.141 -8.410 -3.889 1.00 56.22 213 ARG A O 1
ATOM 1640 N N . ARG A 1 214 ? 12.211 -8.652 -1.869 1.00 54.22 214 ARG A N 1
ATOM 1641 C CA . ARG A 1 214 ? 13.467 -8.856 -1.125 1.00 54.22 214 ARG A CA 1
ATOM 1642 C C . ARG A 1 214 ? 13.936 -10.307 -1.300 1.00 54.22 214 ARG A C 1
ATOM 1644 O O . ARG A 1 214 ? 13.251 -11.256 -0.919 1.00 54.22 214 ARG A O 1
ATOM 1651 N N . ARG A 1 215 ? 15.102 -10.518 -1.925 1.00 42.81 215 ARG A N 1
ATOM 1652 C CA . ARG A 1 215 ? 15.673 -11.864 -2.125 1.00 42.81 215 ARG A CA 1
ATOM 1653 C C . ARG A 1 215 ? 16.108 -12.465 -0.783 1.00 42.81 215 ARG A C 1
ATOM 1655 O O . ARG A 1 215 ? 17.075 -12.013 -0.189 1.00 42.81 215 ARG A O 1
ATOM 1662 N N . GLY A 1 216 ? 15.476 -13.568 -0.383 1.00 47.19 216 GLY A N 1
ATOM 1663 C CA . GLY A 1 216 ? 16.080 -14.542 0.536 1.00 47.19 216 GLY A CA 1
ATOM 1664 C C . GLY A 1 216 ? 15.860 -14.331 2.035 1.00 47.19 216 GLY A C 1
ATOM 1665 O O . GLY A 1 216 ? 16.340 -15.158 2.804 1.00 47.19 216 GLY A O 1
ATOM 1666 N N . GLN A 1 217 ? 15.109 -13.316 2.460 1.00 52.44 217 GLN A N 1
ATOM 1667 C CA . GLN A 1 217 ? 14.643 -13.230 3.844 1.00 52.44 217 GLN A CA 1
ATOM 1668 C C . GLN A 1 217 ? 13.252 -13.849 3.948 1.00 52.44 217 GLN A C 1
ATOM 1670 O O . GLN A 1 217 ? 12.304 -13.397 3.309 1.00 52.44 217 GLN A O 1
ATOM 1675 N N . ALA A 1 218 ? 13.138 -14.916 4.738 1.00 54.47 218 ALA A N 1
ATOM 1676 C CA . ALA A 1 218 ? 11.834 -15.334 5.224 1.00 54.47 218 ALA A CA 1
ATOM 1677 C C . ALA A 1 218 ? 11.245 -14.173 6.045 1.00 54.47 218 ALA A C 1
ATOM 1679 O O . ALA A 1 218 ? 12.010 -13.522 6.766 1.00 54.47 218 ALA A O 1
ATOM 1680 N N . PRO A 1 219 ? 9.932 -13.896 5.949 1.00 58.78 219 PRO A N 1
ATOM 1681 C CA . PRO A 1 219 ? 9.307 -12.900 6.806 1.00 58.78 219 PRO A CA 1
ATOM 1682 C C . PRO A 1 219 ? 9.622 -13.270 8.255 1.00 58.78 219 PRO A C 1
ATOM 1684 O O . PRO A 1 219 ? 9.346 -14.393 8.690 1.00 58.78 219 PRO A O 1
ATOM 1687 N N . ALA A 1 220 ? 10.279 -12.358 8.973 1.00 61.25 220 ALA A N 1
ATOM 1688 C CA . ALA A 1 220 ? 10.539 -12.548 10.389 1.00 61.25 220 ALA A CA 1
ATOM 1689 C C . ALA A 1 220 ? 9.186 -12.769 11.076 1.00 61.25 220 ALA A C 1
ATOM 1691 O O . ALA A 1 220 ? 8.233 -12.028 10.823 1.00 61.25 220 ALA A O 1
ATOM 1692 N N . ARG A 1 221 ? 9.079 -13.815 11.902 1.00 65.69 221 ARG A N 1
ATOM 1693 C CA . ARG A 1 221 ? 7.908 -14.009 12.762 1.00 65.69 221 ARG A CA 1
ATOM 1694 C C . ARG A 1 221 ? 7.949 -12.923 13.828 1.00 65.69 221 ARG A C 1
ATOM 1696 O O . ARG A 1 221 ? 8.534 -13.144 14.880 1.00 65.69 221 ARG A O 1
ATOM 1703 N N . MET A 1 222 ? 7.386 -11.766 13.511 1.00 69.12 222 MET A N 1
ATOM 1704 C CA . MET A 1 222 ? 7.286 -10.663 14.453 1.00 69.12 222 MET A CA 1
ATOM 1705 C C . MET A 1 222 ? 6.161 -10.962 15.427 1.00 69.12 222 MET A C 1
ATOM 1707 O O . MET A 1 222 ? 5.047 -11.280 15.004 1.00 69.12 222 MET A O 1
ATOM 1711 N N . ARG A 1 223 ? 6.482 -10.946 16.715 1.00 74.38 223 ARG A N 1
ATOM 1712 C CA . ARG A 1 223 ? 5.521 -11.219 17.790 1.00 74.38 223 ARG A CA 1
ATOM 1713 C C . ARG A 1 223 ? 5.045 -9.939 18.460 1.00 74.38 223 ARG A C 1
ATOM 1715 O O . ARG A 1 223 ? 3.969 -9.966 19.051 1.00 74.38 223 ARG A O 1
ATOM 1722 N N . HIS A 1 224 ? 5.815 -8.863 18.315 1.00 83.50 224 HIS A N 1
ATOM 1723 C CA . HIS A 1 224 ? 5.622 -7.617 19.042 1.00 83.50 224 HIS A CA 1
ATOM 1724 C C . HIS A 1 224 ? 5.330 -6.438 18.110 1.00 83.50 224 HIS A C 1
ATOM 1726 O O . HIS A 1 224 ? 5.771 -6.423 16.954 1.00 83.50 224 HIS A O 1
ATOM 1732 N N . LEU A 1 225 ? 4.595 -5.448 18.619 1.00 82.81 225 LEU A N 1
ATOM 1733 C CA . LEU A 1 225 ? 4.288 -4.205 17.907 1.00 82.81 225 LEU A CA 1
ATOM 1734 C C . LEU A 1 225 ? 5.569 -3.429 17.574 1.00 82.81 225 LEU A C 1
ATOM 1736 O O . LEU A 1 225 ? 5.714 -2.953 16.453 1.00 82.81 225 LEU A O 1
ATOM 1740 N N . ASP A 1 226 ? 6.540 -3.380 18.483 1.00 83.50 226 ASP A N 1
ATOM 1741 C CA . ASP A 1 226 ? 7.800 -2.662 18.251 1.00 83.50 226 ASP A CA 1
ATOM 1742 C C . ASP A 1 226 ? 8.576 -3.240 17.059 1.00 83.50 226 ASP A C 1
ATOM 1744 O O . ASP A 1 226 ? 9.100 -2.508 16.226 1.00 83.50 226 ASP A O 1
ATOM 1748 N N . GLU A 1 227 ? 8.581 -4.567 16.894 1.00 85.06 227 GLU A N 1
ATOM 1749 C CA . GLU A 1 227 ? 9.213 -5.212 15.737 1.00 85.06 227 GLU A CA 1
ATOM 1750 C C . GLU A 1 227 ? 8.501 -4.864 14.422 1.00 85.06 227 GLU A C 1
ATOM 1752 O O . GLU A 1 227 ? 9.144 -4.773 13.369 1.00 85.06 227 GLU A O 1
ATOM 1757 N N . PHE A 1 228 ? 7.178 -4.680 14.481 1.00 86.81 228 PHE A N 1
ATOM 1758 C CA . PHE A 1 228 ? 6.377 -4.218 13.355 1.00 86.81 228 PHE A CA 1
ATOM 1759 C C . PHE A 1 228 ? 6.728 -2.774 12.997 1.00 86.81 228 PHE A C 1
ATOM 1761 O O . PHE A 1 228 ? 7.005 -2.494 11.831 1.00 86.81 228 PHE A O 1
ATOM 1768 N N . ILE A 1 229 ? 6.795 -1.881 13.983 1.00 87.75 229 ILE A N 1
ATOM 1769 C CA . ILE A 1 229 ? 7.177 -0.480 13.777 1.00 87.75 229 ILE A CA 1
ATOM 1770 C C . ILE A 1 229 ? 8.597 -0.387 13.211 1.00 87.75 229 ILE A C 1
ATOM 1772 O O . ILE A 1 229 ? 8.819 0.290 12.212 1.00 87.75 229 ILE A O 1
ATOM 1776 N N . GLU A 1 230 ? 9.546 -1.164 13.728 1.00 87.00 230 GLU A N 1
ATOM 1777 C CA . GLU A 1 230 ? 10.905 -1.246 13.178 1.00 87.00 230 GLU A CA 1
ATOM 1778 C C . GLU A 1 230 ? 10.943 -1.844 11.755 1.00 87.00 230 GLU A C 1
ATOM 1780 O O . GLU A 1 230 ? 11.855 -1.585 10.967 1.00 87.00 230 GLU A O 1
ATOM 1785 N N . ALA A 1 231 ? 9.971 -2.673 11.366 1.00 84.56 231 ALA A N 1
ATOM 1786 C CA . ALA A 1 231 ? 9.831 -3.120 9.978 1.00 84.56 231 ALA A CA 1
ATOM 1787 C C . ALA A 1 231 ? 9.284 -2.028 9.056 1.00 84.56 231 ALA A C 1
ATOM 1789 O O . ALA A 1 231 ? 9.776 -1.900 7.934 1.00 84.56 231 ALA A O 1
ATOM 1790 N N . VAL A 1 232 ? 8.328 -1.244 9.548 1.00 86.19 232 VAL A N 1
ATOM 1791 C CA . VAL A 1 232 ? 7.759 -0.086 8.855 1.00 86.19 232 VAL A CA 1
ATOM 1792 C C . VAL A 1 232 ? 8.830 0.989 8.645 1.00 86.19 232 VAL A C 1
ATOM 1794 O O . VAL A 1 232 ? 9.041 1.421 7.515 1.00 86.19 232 VAL A O 1
ATOM 1797 N N . LEU A 1 233 ? 9.601 1.323 9.684 1.00 86.75 233 LEU A N 1
ATOM 1798 C CA . LEU A 1 233 ? 10.710 2.284 9.616 1.00 86.75 233 LEU A CA 1
ATOM 1799 C C . LEU A 1 233 ? 11.819 1.853 8.642 1.00 86.75 233 LEU A C 1
ATOM 1801 O O . LEU A 1 233 ? 12.428 2.686 7.978 1.00 86.75 233 LEU A O 1
ATOM 1805 N N . ARG A 1 234 ? 12.053 0.544 8.483 1.00 79.94 234 ARG A N 1
ATOM 1806 C CA . ARG A 1 234 ? 13.033 0.000 7.520 1.00 79.94 234 ARG A CA 1
ATOM 1807 C C . ARG A 1 234 ? 12.652 0.171 6.051 1.00 79.94 234 ARG A C 1
ATOM 1809 O O . ARG A 1 234 ? 13.461 -0.177 5.189 1.00 79.94 234 ARG A O 1
ATOM 1816 N N . ILE A 1 235 ? 11.424 0.576 5.739 1.00 69.75 235 ILE A N 1
ATOM 1817 C CA . ILE A 1 235 ? 11.009 0.844 4.354 1.00 69.75 235 ILE A CA 1
ATOM 1818 C C . ILE A 1 235 ? 11.398 2.276 3.924 1.00 69.75 235 ILE A C 1
ATOM 1820 O O . ILE A 1 235 ? 11.269 2.598 2.747 1.00 69.75 235 ILE A O 1
ATOM 1824 N N . ASP A 1 236 ? 12.040 3.032 4.825 1.00 64.50 236 ASP A N 1
ATOM 1825 C CA . ASP A 1 236 ? 12.478 4.421 4.664 1.00 64.50 236 ASP A CA 1
ATOM 1826 C C . ASP A 1 236 ? 11.286 5.380 4.463 1.00 64.50 236 ASP A C 1
ATOM 1828 O O . ASP A 1 236 ? 10.195 4.966 4.063 1.00 64.50 236 ASP A O 1
ATOM 1832 N N . HIS A 1 237 ? 11.473 6.665 4.775 1.00 69.06 237 HIS A N 1
ATOM 1833 C CA . HIS A 1 237 ? 10.468 7.742 4.628 1.00 69.06 237 HIS A CA 1
ATOM 1834 C C . HIS A 1 237 ? 9.363 7.872 5.703 1.00 69.06 237 HIS A C 1
ATOM 1836 O O . HIS A 1 237 ? 8.345 8.515 5.441 1.00 69.06 237 HIS A O 1
ATOM 1842 N N . ILE A 1 238 ? 9.547 7.334 6.915 1.00 78.06 238 ILE A N 1
ATOM 1843 C CA . ILE A 1 238 ? 8.658 7.604 8.066 1.00 78.06 238 ILE A CA 1
ATOM 1844 C C . ILE A 1 238 ? 9.465 8.205 9.217 1.00 78.06 238 ILE A C 1
ATOM 1846 O O . ILE A 1 238 ? 10.504 7.668 9.600 1.00 78.06 238 ILE A O 1
ATOM 1850 N N . ASP A 1 239 ? 8.961 9.298 9.792 1.00 80.56 239 ASP A N 1
ATOM 1851 C CA . ASP A 1 239 ? 9.505 9.865 11.023 1.00 80.56 239 ASP A CA 1
ATOM 1852 C C . ASP A 1 239 ? 9.232 8.930 12.211 1.00 80.56 239 ASP A C 1
ATOM 1854 O O . ASP A 1 239 ? 8.093 8.534 12.471 1.00 80.56 239 ASP A O 1
ATOM 1858 N N . ARG A 1 240 ? 10.290 8.593 12.956 1.00 84.44 240 ARG A N 1
ATOM 1859 C CA . ARG A 1 240 ? 10.228 7.688 14.108 1.00 84.44 240 ARG A CA 1
ATOM 1860 C C . ARG A 1 240 ? 9.287 8.192 15.194 1.00 84.44 240 ARG A C 1
ATOM 1862 O O . ARG A 1 240 ? 8.661 7.366 15.852 1.00 84.44 240 ARG A O 1
ATOM 1869 N N . VAL A 1 241 ? 9.175 9.511 15.357 1.00 86.00 241 VAL A N 1
ATOM 1870 C CA . VAL A 1 241 ? 8.288 10.123 16.358 1.00 86.00 241 VAL A CA 1
ATOM 1871 C C . VAL A 1 241 ? 6.825 9.783 16.072 1.00 86.00 241 VAL A C 1
ATOM 1873 O O . VAL A 1 241 ? 6.089 9.439 16.989 1.00 86.00 241 VAL A O 1
ATOM 1876 N N . HIS A 1 242 ? 6.430 9.788 14.799 1.00 87.75 242 HIS A N 1
ATOM 1877 C CA . HIS A 1 242 ? 5.039 9.621 14.369 1.00 87.75 242 HIS A CA 1
ATOM 1878 C C . HIS A 1 242 ? 4.702 8.188 13.920 1.00 87.75 242 HIS A C 1
ATOM 1880 O O . HIS A 1 242 ? 3.566 7.892 13.557 1.00 87.75 242 HIS A O 1
ATOM 1886 N N . ALA A 1 243 ? 5.670 7.267 13.919 1.00 90.06 243 ALA A N 1
ATOM 1887 C CA . ALA A 1 243 ? 5.513 5.946 13.309 1.00 90.06 243 ALA A CA 1
ATOM 1888 C C . ALA A 1 243 ? 4.385 5.102 13.931 1.00 90.06 243 ALA A C 1
ATOM 1890 O O . ALA A 1 243 ? 3.682 4.391 13.205 1.00 90.06 243 ALA A O 1
ATOM 1891 N N . HIS A 1 244 ? 4.198 5.191 15.252 1.00 90.56 244 HIS A N 1
ATOM 1892 C CA . HIS A 1 244 ? 3.102 4.515 15.952 1.00 90.56 244 HIS A CA 1
ATOM 1893 C C . HIS A 1 244 ? 1.743 5.091 15.550 1.00 90.56 244 HIS A C 1
ATOM 1895 O O . HIS A 1 244 ? 0.857 4.326 15.169 1.00 90.56 244 HIS A O 1
ATOM 1901 N N . ASP A 1 245 ? 1.606 6.416 15.562 1.00 91.50 245 ASP A N 1
ATOM 1902 C CA . ASP A 1 245 ? 0.350 7.099 15.246 1.00 91.50 245 ASP A CA 1
ATOM 1903 C C . ASP A 1 245 ? -0.049 6.879 13.786 1.00 91.50 245 ASP A C 1
ATOM 1905 O O . ASP A 1 245 ? -1.193 6.526 13.500 1.00 91.50 245 ASP A O 1
ATOM 1909 N N . ILE A 1 246 ? 0.910 6.980 12.859 1.00 92.69 246 ILE A N 1
ATOM 1910 C CA . ILE A 1 246 ? 0.693 6.708 11.432 1.00 92.69 246 ILE A CA 1
ATOM 1911 C C . ILE A 1 246 ? 0.258 5.256 11.230 1.00 92.69 246 ILE A C 1
ATOM 1913 O O . ILE A 1 246 ? -0.706 4.986 10.511 1.00 92.69 246 ILE A O 1
ATOM 1917 N N . THR A 1 247 ? 0.944 4.308 11.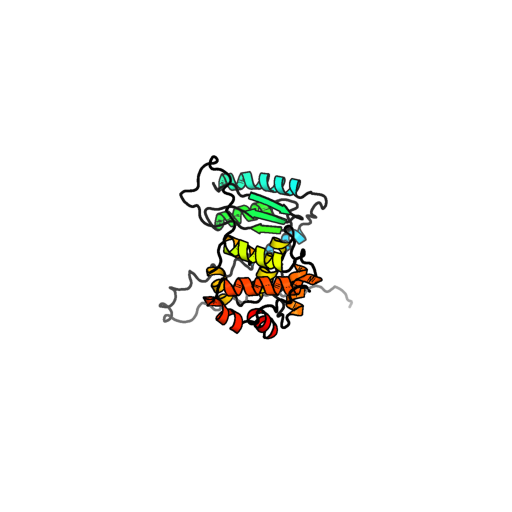875 1.00 93.00 247 THR A N 1
ATOM 1918 C CA . THR A 1 247 ? 0.595 2.885 11.786 1.00 93.00 247 THR A CA 1
ATOM 1919 C C . THR A 1 247 ? -0.815 2.632 12.312 1.00 93.00 247 THR A C 1
ATOM 1921 O O . THR A 1 247 ? -1.612 1.991 11.626 1.00 93.00 247 THR A O 1
ATOM 1924 N N . GLY A 1 248 ? -1.139 3.158 13.495 1.00 92.75 248 GLY A N 1
ATOM 1925 C CA . GLY A 1 248 ? -2.460 3.030 14.102 1.00 92.75 248 GLY A CA 1
ATOM 1926 C C . GLY A 1 248 ? -3.555 3.619 13.215 1.00 92.75 248 GLY A C 1
ATOM 1927 O O . GLY A 1 248 ? -4.519 2.927 12.893 1.00 92.75 248 GLY A O 1
ATOM 1928 N N . ALA A 1 249 ? -3.370 4.850 12.732 1.00 94.69 249 ALA A N 1
ATOM 1929 C CA . ALA A 1 249 ? -4.338 5.541 11.885 1.00 94.69 249 ALA A CA 1
ATOM 1930 C C . ALA A 1 249 ? -4.597 4.803 10.561 1.00 94.69 249 ALA A C 1
ATOM 1932 O O . ALA A 1 249 ? -5.749 4.660 10.141 1.00 94.69 249 ALA A O 1
ATOM 1933 N N . VAL A 1 250 ? -3.546 4.292 9.911 1.00 95.50 250 VAL A N 1
ATOM 1934 C CA . VAL A 1 250 ? -3.668 3.543 8.651 1.00 95.50 250 VAL A CA 1
ATOM 1935 C C . VAL A 1 250 ? -4.359 2.198 8.868 1.00 95.50 250 VAL A C 1
ATOM 1937 O O . VAL A 1 250 ? -5.260 1.859 8.101 1.00 95.50 250 VAL A O 1
ATOM 1940 N N . LEU A 1 251 ? -3.981 1.438 9.902 1.00 95.44 251 LEU A N 1
ATOM 1941 C CA . LEU A 1 251 ? -4.599 0.139 10.191 1.00 95.44 251 LEU A CA 1
ATOM 1942 C C . LEU A 1 251 ? -6.062 0.283 10.621 1.00 95.44 251 LEU A C 1
ATOM 1944 O O . LEU A 1 251 ? -6.910 -0.467 10.141 1.00 95.44 251 LEU A O 1
ATOM 1948 N N . GLN A 1 252 ? -6.377 1.282 11.447 1.00 95.12 252 GLN A N 1
ATOM 1949 C CA . GLN A 1 252 ? -7.752 1.599 11.824 1.00 95.12 252 GLN A CA 1
ATOM 1950 C C . GLN A 1 252 ? -8.584 1.990 10.598 1.00 95.12 252 GLN A C 1
ATOM 1952 O O . GLN A 1 252 ? -9.674 1.461 10.393 1.00 95.12 252 GLN A O 1
ATOM 1957 N N . THR A 1 253 ? -8.049 2.856 9.736 1.00 96.56 253 THR A N 1
ATOM 1958 C CA . THR A 1 253 ? -8.741 3.264 8.507 1.00 96.56 253 THR A CA 1
ATOM 1959 C C . THR A 1 253 ? -8.966 2.073 7.580 1.00 96.56 253 THR A C 1
ATOM 1961 O O . THR A 1 253 ? -10.063 1.923 7.051 1.00 96.56 253 THR A O 1
ATOM 1964 N N . LEU A 1 254 ? -7.974 1.191 7.415 1.00 96.00 254 LEU A N 1
ATOM 1965 C CA . LEU A 1 254 ? -8.111 -0.036 6.628 1.00 96.00 254 LEU A CA 1
ATOM 1966 C C . LEU A 1 254 ? -9.215 -0.948 7.180 1.00 96.00 254 LEU A C 1
ATOM 1968 O O . LEU A 1 254 ? -10.028 -1.447 6.409 1.00 96.00 254 LEU A O 1
ATOM 1972 N N . ARG A 1 255 ? -9.265 -1.141 8.501 1.00 95.56 255 ARG A N 1
ATOM 1973 C CA . ARG A 1 255 ? -10.309 -1.930 9.163 1.00 95.56 255 ARG A CA 1
ATOM 1974 C C . ARG A 1 255 ? -11.701 -1.360 8.908 1.00 95.56 255 ARG A C 1
ATOM 1976 O O . ARG A 1 255 ? -12.612 -2.105 8.567 1.00 95.56 255 ARG A O 1
ATOM 1983 N N . ASP A 1 256 ? -11.859 -0.049 9.049 1.00 94.62 256 ASP A N 1
ATOM 1984 C CA . ASP A 1 256 ? -13.149 0.623 8.870 1.00 94.62 256 ASP A CA 1
ATOM 1985 C C . ASP A 1 256 ? -13.603 0.621 7.396 1.00 94.62 256 ASP A C 1
ATOM 1987 O O . ASP A 1 256 ? -14.788 0.776 7.097 1.00 94.62 256 ASP A O 1
ATOM 1991 N N . LEU A 1 25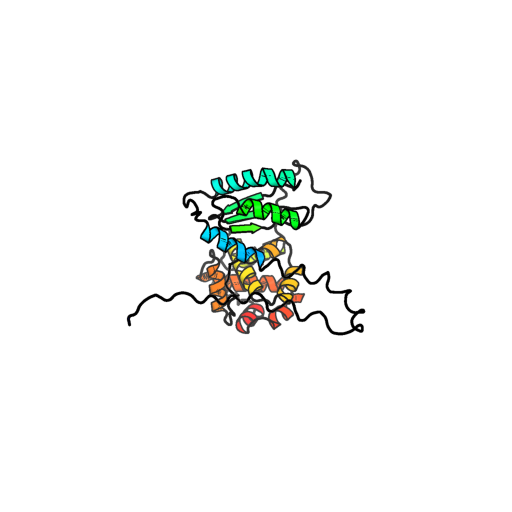7 ? -12.658 0.465 6.465 1.00 94.19 257 LEU A N 1
ATOM 1992 C CA . LEU A 1 257 ? -12.904 0.359 5.027 1.00 94.19 257 LEU A CA 1
ATOM 1993 C C . LEU A 1 257 ? -13.235 -1.063 4.562 1.00 94.19 257 LEU A C 1
ATOM 1995 O O . LEU A 1 257 ? -13.798 -1.199 3.479 1.00 94.19 257 LEU A O 1
ATOM 1999 N N . VAL A 1 258 ? -12.883 -2.083 5.349 1.00 93.88 258 VAL A N 1
ATOM 2000 C CA . VAL A 1 258 ? -13.113 -3.505 5.046 1.00 93.88 258 VAL A CA 1
ATOM 2001 C C . VAL A 1 258 ? -13.711 -4.206 6.282 1.00 93.88 258 VAL A C 1
ATOM 2003 O O . VAL A 1 258 ? -13.081 -5.094 6.869 1.00 93.88 258 VAL A O 1
ATOM 2006 N N . PRO A 1 259 ? -14.902 -3.777 6.750 1.00 92.44 259 PRO A N 1
ATOM 2007 C CA . PRO A 1 259 ? -15.488 -4.275 7.995 1.00 92.44 259 PRO A CA 1
ATOM 2008 C C . PRO A 1 259 ? -15.780 -5.781 7.960 1.00 92.44 259 PRO A C 1
ATOM 2010 O O . PRO A 1 259 ? -15.693 -6.442 8.994 1.00 92.44 259 PRO A O 1
ATOM 2013 N N . GLU A 1 260 ? -16.082 -6.333 6.785 1.00 91.38 260 GLU A N 1
ATOM 2014 C CA . GLU A 1 260 ? -16.328 -7.758 6.564 1.00 91.38 260 GLU A CA 1
ATOM 2015 C C . GLU A 1 260 ? -15.111 -8.640 6.871 1.00 91.38 260 GLU A C 1
ATOM 2017 O O . GLU A 1 260 ? -15.280 -9.754 7.359 1.00 91.38 260 GLU A O 1
ATOM 2022 N N . GLU A 1 261 ? -13.892 -8.129 6.681 1.00 93.19 261 GLU A N 1
ATOM 2023 C CA . GLU A 1 261 ? -12.654 -8.867 6.966 1.00 93.19 261 GLU A CA 1
ATOM 2024 C C . GLU A 1 261 ? -12.093 -8.580 8.360 1.00 93.19 261 GLU A C 1
ATOM 2026 O O . GLU A 1 261 ? -11.158 -9.247 8.808 1.00 93.19 261 GLU A O 1
ATOM 2031 N N . ALA A 1 262 ? -12.621 -7.578 9.068 1.00 92.31 262 ALA A N 1
ATOM 2032 C CA . ALA A 1 262 ? -12.016 -7.072 10.295 1.00 92.31 262 ALA A CA 1
ATOM 2033 C C . ALA A 1 262 ? -11.853 -8.155 11.372 1.00 92.31 262 ALA A C 1
ATOM 2035 O O . ALA A 1 262 ? -10.820 -8.199 12.048 1.00 92.31 262 ALA A O 1
ATOM 2036 N N . GLN A 1 263 ? -12.851 -9.031 11.515 1.00 92.19 263 GLN A N 1
ATOM 2037 C CA . GLN A 1 263 ? -12.843 -10.114 12.497 1.00 92.19 263 GLN A CA 1
ATOM 2038 C C . GLN A 1 263 ? -11.899 -11.257 12.094 1.00 92.19 263 GLN A C 1
ATOM 2040 O O . GLN A 1 263 ? -11.146 -11.750 12.938 1.00 92.19 263 GLN A O 1
ATOM 2045 N N . ASP A 1 264 ? -11.892 -11.636 10.816 1.00 93.00 264 ASP A N 1
ATOM 2046 C CA . ASP A 1 264 ? -11.035 -12.703 10.287 1.00 93.00 264 ASP A CA 1
ATOM 2047 C C . ASP A 1 264 ? -9.557 -12.312 10.367 1.00 93.00 264 ASP A C 1
ATOM 2049 O O . ASP A 1 264 ? -8.708 -13.082 10.825 1.00 93.00 264 ASP A O 1
ATOM 2053 N N . VAL A 1 265 ? -9.258 -11.062 10.017 1.00 93.19 265 VAL A N 1
ATOM 2054 C CA . VAL A 1 265 ? -7.934 -10.463 10.174 1.00 93.19 265 VAL A CA 1
ATOM 2055 C C . VAL A 1 265 ? -7.515 -10.447 11.643 1.00 93.19 265 VAL A C 1
ATOM 2057 O O . VAL A 1 265 ? -6.419 -10.901 11.970 1.00 93.19 265 VAL A O 1
ATOM 2060 N N . ALA A 1 266 ? -8.383 -9.998 12.555 1.00 93.69 266 ALA A N 1
ATOM 2061 C CA . ALA A 1 266 ? -8.077 -9.986 13.985 1.00 93.69 266 ALA A CA 1
ATOM 2062 C C . ALA A 1 266 ? -7.761 -11.390 14.532 1.00 93.69 266 ALA A C 1
ATOM 2064 O O . ALA A 1 266 ? -6.908 -11.528 15.409 1.00 93.69 266 ALA A O 1
ATOM 2065 N N . ALA A 1 267 ? -8.408 -12.438 14.013 1.00 93.06 267 ALA A N 1
ATOM 2066 C CA . ALA A 1 267 ? -8.205 -13.812 14.464 1.00 93.06 267 ALA A CA 1
ATOM 2067 C C . ALA A 1 267 ? -6.815 -14.377 14.116 1.00 93.06 267 ALA A C 1
ATOM 2069 O O . ALA A 1 267 ? -6.334 -15.279 14.806 1.00 93.06 267 ALA A O 1
ATOM 2070 N N . VAL A 1 268 ? -6.162 -13.854 13.071 1.00 92.31 268 VAL A N 1
ATOM 2071 C CA . VAL A 1 268 ? -4.845 -14.329 12.606 1.00 92.31 268 VAL A CA 1
ATOM 2072 C C . VAL A 1 268 ? -3.673 -13.456 13.056 1.00 92.31 268 VAL A C 1
ATOM 2074 O O . VAL A 1 268 ? -2.516 -13.840 12.861 1.00 92.31 268 VAL A O 1
ATOM 2077 N N . LEU A 1 269 ? -3.942 -12.294 13.659 1.00 90.31 269 LEU A N 1
ATOM 2078 C CA . LEU A 1 269 ? -2.906 -11.386 14.146 1.00 90.31 269 LEU A CA 1
ATOM 2079 C C . LEU A 1 269 ? -2.333 -11.828 15.508 1.00 90.31 269 LEU A C 1
ATOM 2081 O O . LEU A 1 269 ? -3.068 -12.322 16.366 1.00 90.31 269 LEU A O 1
ATOM 2085 N N . PRO A 1 270 ? -1.024 -11.613 15.751 1.00 88.75 270 PRO A N 1
ATOM 2086 C CA . PRO A 1 270 ? -0.439 -11.680 17.090 1.00 88.75 270 PRO A CA 1
ATOM 2087 C C . PRO A 1 270 ? -1.154 -10.746 18.076 1.00 88.75 270 PRO A C 1
ATOM 2089 O O . PRO A 1 270 ? -1.643 -9.694 17.675 1.00 88.75 270 PRO A O 1
ATOM 2092 N N . GLU A 1 271 ? -1.152 -11.098 19.365 1.00 87.88 271 GLU A N 1
ATOM 2093 C CA . GLU A 1 271 ? -1.891 -10.394 20.428 1.00 87.88 271 GLU A CA 1
ATOM 2094 C C . GLU A 1 271 ? -1.704 -8.870 20.414 1.00 87.88 271 GLU A C 1
ATOM 2096 O O . GLU A 1 271 ? -2.685 -8.133 20.439 1.00 87.88 271 GLU A O 1
ATOM 2101 N N . GLU A 1 272 ? -0.464 -8.384 20.333 1.00 86.88 272 GLU A N 1
ATOM 2102 C CA . GLU A 1 272 ? -0.184 -6.943 20.364 1.00 86.88 272 GLU A CA 1
ATOM 2103 C C . GLU A 1 272 ? -0.708 -6.218 19.117 1.00 86.88 272 GLU A C 1
ATOM 2105 O O . GLU A 1 272 ? -1.358 -5.182 19.232 1.00 86.88 272 GLU A O 1
ATOM 2110 N N . LEU A 1 273 ? -0.519 -6.799 17.926 1.00 86.75 273 LEU A N 1
ATOM 2111 C CA . LEU A 1 273 ? -1.060 -6.243 16.679 1.00 86.75 273 LEU A CA 1
ATOM 2112 C C . LEU A 1 273 ? -2.586 -6.310 16.645 1.00 86.75 273 LEU A C 1
ATOM 2114 O O . LEU A 1 273 ? -3.235 -5.418 16.105 1.00 86.75 273 LEU A O 1
ATOM 2118 N N . ARG A 1 274 ? -3.167 -7.351 17.244 1.00 91.31 274 ARG A N 1
ATOM 2119 C CA . ARG A 1 274 ? -4.613 -7.499 17.387 1.00 91.31 274 ARG A CA 1
ATOM 2120 C C . ARG A 1 274 ? -5.203 -6.401 18.268 1.00 91.31 274 ARG A C 1
ATOM 2122 O O . ARG A 1 274 ? -6.282 -5.912 17.944 1.00 91.31 274 ARG A O 1
ATOM 2129 N N . ARG A 1 275 ? -4.508 -5.978 19.331 1.00 89.44 275 ARG A N 1
ATOM 2130 C CA . ARG A 1 275 ? -4.928 -4.824 20.144 1.00 89.44 275 ARG A CA 1
ATOM 2131 C C . ARG A 1 275 ? -4.913 -3.542 19.330 1.00 89.44 275 ARG A C 1
ATOM 2133 O O . ARG A 1 275 ? -5.956 -2.918 19.237 1.00 89.44 275 ARG A O 1
ATOM 2140 N N . THR A 1 276 ? -3.818 -3.225 18.634 1.00 87.44 276 THR A N 1
ATOM 2141 C CA . THR A 1 276 ? -3.757 -2.047 17.741 1.00 87.44 276 THR A CA 1
ATOM 2142 C C . THR A 1 276 ? -4.817 -2.087 16.637 1.00 87.44 276 THR A C 1
ATOM 2144 O O . THR A 1 276 ? -5.340 -1.055 16.239 1.00 87.44 276 THR A O 1
ATOM 2147 N N . TRP A 1 277 ? -5.155 -3.278 16.140 1.00 89.00 277 TRP A N 1
ATOM 2148 C CA . TRP A 1 277 ? -6.219 -3.458 15.156 1.00 89.00 277 TRP A CA 1
ATOM 2149 C C . TRP A 1 277 ? -7.621 -3.266 15.748 1.00 89.00 277 TRP A C 1
ATOM 2151 O O . TRP A 1 277 ? -8.524 -2.832 15.044 1.00 89.00 277 TRP A O 1
ATOM 2161 N N . THR A 1 278 ? -7.846 -3.598 17.019 1.00 88.38 278 THR A N 1
ATOM 2162 C CA . THR A 1 278 ? -9.188 -3.591 17.633 1.00 88.38 278 THR A CA 1
ATOM 2163 C C . THR A 1 278 ? -9.471 -2.289 18.378 1.00 88.38 278 THR A C 1
ATOM 2165 O O . THR A 1 278 ? -10.575 -1.749 18.298 1.00 88.38 278 THR A O 1
ATOM 2168 N N . GLU A 1 279 ? -8.475 -1.757 19.074 1.00 82.25 279 GLU A N 1
ATOM 2169 C CA . GLU A 1 279 ? -8.588 -0.535 19.852 1.00 82.25 279 GLU A CA 1
ATOM 2170 C C . GLU A 1 279 ? -8.509 0.680 18.919 1.00 82.25 279 GLU A C 1
ATOM 2172 O O . GLU A 1 279 ? -7.607 0.762 18.084 1.00 82.25 279 GLU A O 1
ATOM 2177 N N . PRO A 1 280 ? -9.457 1.627 19.009 1.00 64.69 280 PRO A N 1
ATOM 2178 C CA . PRO A 1 280 ? -9.314 2.895 18.313 1.00 64.69 280 PRO A CA 1
ATOM 2179 C C . PRO A 1 280 ? -8.066 3.602 18.846 1.00 64.69 280 PRO A C 1
ATOM 2181 O O . PRO A 1 280 ? -7.856 3.632 20.062 1.00 64.69 280 PRO A O 1
ATOM 2184 N N . ALA A 1 281 ? -7.250 4.177 17.957 1.00 60.53 281 ALA A N 1
ATOM 2185 C CA . ALA A 1 281 ? -6.134 5.007 18.387 1.00 60.53 281 ALA A CA 1
ATOM 2186 C C . ALA A 1 281 ? -6.695 6.083 19.324 1.00 60.53 281 ALA A C 1
ATOM 2188 O O . ALA A 1 281 ? -7.603 6.827 18.942 1.00 60.53 281 ALA A O 1
ATOM 2189 N N . ALA A 1 282 ? -6.227 6.108 20.574 1.00 53.62 282 ALA A N 1
ATOM 2190 C CA . ALA A 1 282 ? -6.646 7.103 21.544 1.00 53.62 282 ALA A CA 1
ATOM 2191 C C . ALA A 1 282 ? -6.188 8.468 21.023 1.00 53.62 282 ALA A C 1
ATOM 2193 O O . ALA A 1 282 ? -5.041 8.866 21.212 1.00 53.62 282 ALA A O 1
ATOM 2194 N N . HIS A 1 283 ? -7.078 9.151 20.305 1.00 45.78 283 HIS A N 1
ATOM 2195 C CA . HIS A 1 283 ? -6.876 10.511 19.847 1.00 45.78 283 HIS A CA 1
ATOM 2196 C C . HIS A 1 283 ? -6.699 11.368 21.098 1.00 45.78 283 HIS A C 1
ATOM 2198 O O . HIS A 1 283 ? -7.674 11.706 21.766 1.00 45.78 283 HIS A O 1
ATOM 2204 N N . THR A 1 284 ? -5.449 11.639 21.465 1.00 39.38 284 THR A N 1
ATOM 2205 C CA . THR A 1 284 ? -5.129 12.644 22.472 1.00 39.38 284 THR A CA 1
ATOM 2206 C C . THR A 1 284 ? -5.141 13.965 21.714 1.00 39.38 284 THR A C 1
ATOM 2208 O O . THR A 1 284 ? -4.217 14.201 20.934 1.00 39.38 284 THR A O 1
ATOM 2211 N N . PRO A 1 285 ? -6.201 14.788 21.827 1.00 32.38 285 PRO A N 1
ATOM 2212 C CA . PRO A 1 285 ? -6.208 16.077 21.157 1.00 32.38 285 PRO A CA 1
ATOM 2213 C C . PRO A 1 285 ? -5.033 16.915 21.686 1.00 32.38 285 PRO A C 1
ATOM 2215 O O . PRO A 1 285 ? -4.733 16.843 22.883 1.00 32.38 285 PRO A O 1
ATOM 2218 N N . PRO A 1 286 ? -4.352 17.693 20.828 1.00 37.19 286 PRO A N 1
ATOM 2219 C CA . PRO A 1 286 ? -3.343 18.631 21.297 1.00 37.19 286 PRO A CA 1
ATOM 2220 C C . PRO A 1 286 ? -4.007 19.646 22.241 1.00 37.19 286 PRO A C 1
ATOM 2222 O O . PRO A 1 286 ? -5.075 20.177 21.925 1.00 37.19 286 PRO A O 1
ATOM 2225 N N . ILE A 1 287 ? 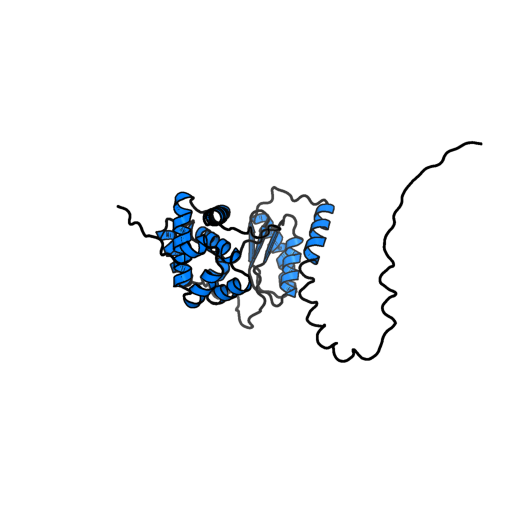-3.392 19.849 23.409 1.00 42.88 287 ILE A N 1
ATOM 2226 C CA . ILE A 1 287 ? -3.758 20.883 24.392 1.00 42.88 287 ILE A CA 1
ATOM 2227 C C . ILE A 1 287 ? -3.354 22.255 23.853 1.00 42.88 287 ILE A C 1
ATOM 2229 O O . ILE A 1 287 ? -2.223 22.353 23.323 1.00 42.88 287 ILE A O 1
#

Solvent-accessible surface area (backbone atoms only — not comparable to full-atom values): 17783 Å² total; per-residue (Å²): 133,88,89,90,82,81,92,85,82,91,80,90,73,94,79,83,86,79,82,87,76,84,88,82,86,76,97,82,79,78,88,77,81,85,81,67,86,80,73,63,81,78,70,57,72,74,61,59,61,66,65,48,64,55,53,53,72,74,64,76,74,76,62,67,89,83,67,50,39,67,63,50,30,50,53,38,50,60,56,42,58,62,50,34,68,73,68,73,37,62,81,65,45,72,45,44,52,91,40,27,36,39,36,38,40,49,22,68,36,71,66,52,48,51,55,55,52,53,53,48,64,69,36,87,54,50,80,43,77,47,79,57,61,42,72,52,65,65,93,74,84,71,72,103,80,71,74,89,75,74,74,73,76,50,75,66,49,52,50,42,40,50,34,21,36,77,32,67,38,50,89,86,30,22,64,53,35,54,28,26,42,39,17,54,51,43,67,66,43,54,76,67,58,36,52,54,58,47,68,78,44,57,70,80,50,41,62,34,37,58,64,80,88,66,87,86,68,74,78,75,89,67,66,47,51,67,57,48,49,56,52,31,49,71,62,49,65,54,59,77,89,36,44,64,48,26,45,35,35,35,48,40,47,52,36,74,73,39,61,89,47,41,64,64,53,44,72,71,43,47,70,52,51,26,45,52,59,70,49,76,74,82,80,74,75,87,128

InterPro domains:
  IPR007055 BON domain [PF04972] (68-133)
  IPR018727 Protein of unknown function DUF2267 [PF10025] (166-236)
  IPR018727 Protein of unknown function DUF2267 [PF10025] (239-283)
  IPR038282 DUF2267 superfamily [G3DSA:1.10.490.110] (159-280)

Secondary structure (DSSP, 8-state):
---------------SSSSSSSS---TT--SS-SSSSSSSTTTSHHHHHHTTHHHHHTTT----TT--HHHHHHHHHHHHHHHHHHHT----EEEEETTEEEEEEEESSHHHHHHHHHHHHTSTT--EEEEEEEE---TT---TTS-----PPPHHHHHHHHHHHHTT--TTTHHHHHHHHHHHHHTTS-HHHHHHHHHTS-HHHHHHHSPP--SSPPPP---SHHHHHHHHHTTS---TTTHHHHHHHHHHHHHHH-TTTHHHHHHHS-HHHHHHHHSPP------

Mean predicted aligned error: 19.19 Å

Foldseek 3Di:
DDDDDDDDDDDPDPDPPDDPDPPDDDDPPPPPPPPPPPPPVPPPPVPPVVVVVVVVVVVPQDFDQPDDFVNLQVLLQVQLVVLCVVQVFPDWDWGGDNLEIETDEEHQDPVSQVSSVVSSVPRGSRPYYHYPYYHDDPPDDDDPPDDPPPPPDDPLLVQLLVLLVVLPADPVLSLLLLLLLLLLLLLQDDPVLSVVLLVLDDPNSNVSNHDDPDPDDRNPNDQAPVVSLVSSCVSPRDDSVSSLSSNLSNLCSSCVSCVVSLVVSLVSDHPNVSCSNPDRDPCPDDD

Organism: NCBI:txid1839754

Nearest PDB structures (foldseek):
  2ysk-assembly1_A-2  TM=8.121E-01  e=3.976E-05  Thermus thermophilus HB8
  7a2d-assembly1_A  TM=6.454E-01  e=9.074E-03  Escherichia coli K-12
  8rjx-assembly1_A  TM=5.292E-01  e=4.748E-03  Escherichia coli
  6xmv-assembly1_A  TM=6.616E-01  e=6.025E-02  Neisseria gonorrhoeae FA 1090
  4qq0-assembly1_A  TM=7.354E-01  e=2.686E-01  Chlamydia trachomatis D/UW-3/CX

Radius of gyration: 26.26 Å; Cα contacts (8 Å, |Δi|>4): 265; chains: 1; bounding box: 80×76×57 Å

Sequence (287 aa):
MRYVGRVLAAAAGVGAGVVAGLLARPRRIRRRIGLVRERVGRRFRYLRGRLRGVRYRLGGGRPDPDVTDDVLADRVRSRLGSVTRRLDVPRVHVTAFGHVIILHGDVATAADAIVVEDAVWRTSGVEGVVSMLHEGLVSGDTRPSEGDLTLLPSPMLRRLFAAAQQAGCTQETVQPAVRAVLTTFFERLPVAERRHVASHLPVDVQVLTVPPRRRGQAPARMRHLDEFIEAVLRIDHIDRVHAHDITGAVLQTLRDLVPEEAQDVAAVLPEELRRTWTEPAAHTPPI